Protein 1GBS (pdb70)

Structure (mmCIF, N/CA/C/O backbone):
data_1GBS
#
_entry.id   1GBS
#
_cell.length_a   91.800
_cell.length_b   65.400
_cell.length_c   38.800
_cell.angle_alpha   90.00
_cell.angle_beta   90.00
_cell.angle_gamma   90.00
#
_symmetry.space_group_name_H-M   'P 21 21 2'
#
loop_
_entity.id
_entity.type
_entity.pdbx_description
1 polymer 'AUSTRALIAN BLACK SWAN EGG WHITE LYSOZYME'
2 water water
#
loop_
_atom_site.group_PDB
_atom_site.id
_atom_site.type_symbol
_atom_site.label_atom_id
_atom_site.label_alt_id
_atom_site.label_comp_id
_atom_site.label_asym_id
_atom_site.label_entity_id
_atom_site.label_seq_id
_atom_site.pdbx_PDB_ins_code
_atom_site.Cartn_x
_atom_site.Cartn_y
_atom_site.Cartn_z
_atom_site.occupancy
_atom_site.B_iso_or_equiv
_atom_site.auth_seq_id
_atom_site.auth_comp_id
_atom_site.auth_asym_id
_atom_site.auth_atom_id
_atom_site.pdbx_PDB_model_num
ATOM 1 N N . ARG A 1 1 ? 53.684 15.482 17.121 1.00 37.88 1 ARG A N 1
ATOM 2 C CA . ARG A 1 1 ? 53.243 14.268 16.399 1.00 35.51 1 ARG A CA 1
ATOM 3 C C . ARG A 1 1 ? 51.727 14.292 16.565 1.00 31.93 1 ARG A C 1
ATOM 4 O O . ARG A 1 1 ? 51.246 14.682 17.621 1.00 29.39 1 ARG A O 1
ATOM 12 N N . THR A 1 2 ? 50.979 13.894 15.542 1.00 27.95 2 THR A N 1
ATOM 13 C CA . THR A 1 2 ? 49.520 13.924 15.631 1.00 27.61 2 THR A CA 1
ATOM 14 C C . THR A 1 2 ? 48.802 12.693 15.079 1.00 28.21 2 THR A C 1
ATOM 15 O O . THR A 1 2 ? 47.574 12.676 14.975 1.00 28.79 2 THR A O 1
ATOM 19 N N . ASP A 1 3 ? 49.550 11.642 14.773 1.00 29.57 3 ASP A N 1
ATOM 20 C CA . ASP A 1 3 ? 48.969 10.421 14.195 1.00 31.18 3 ASP A CA 1
ATOM 21 C C . ASP A 1 3 ? 48.773 9.222 15.137 1.00 30.64 3 ASP A C 1
ATOM 22 O O . ASP A 1 3 ? 48.589 8.088 14.678 1.00 31.98 3 ASP A O 1
ATOM 27 N N . CYS A 1 4 ? 48.753 9.469 16.440 1.00 25.79 4 CYS A N 1
ATOM 28 C CA . CYS A 1 4 ? 48.604 8.386 17.396 1.00 25.04 4 CYS A CA 1
ATOM 29 C C . CYS A 1 4 ? 47.317 7.588 17.302 1.00 26.82 4 CYS A C 1
ATOM 30 O O . CYS A 1 4 ? 47.334 6.390 17.523 1.00 28.02 4 CYS A O 1
ATOM 33 N N . TYR A 1 5 ? 46.203 8.246 16.992 1.00 28.17 5 TYR A N 1
ATOM 34 C CA . TYR A 1 5 ? 44.897 7.581 16.935 1.00 28.74 5 TYR A CA 1
ATOM 35 C C . TYR A 1 5 ? 44.364 7.335 15.535 1.00 29.51 5 TYR A C 1
ATOM 36 O O . TYR A 1 5 ? 43.202 6.964 15.378 1.00 33.61 5 TYR A O 1
ATOM 45 N N . GLY A 1 6 ? 45.196 7.572 14.527 1.00 29.74 6 GLY A N 1
ATOM 46 C CA . GLY A 1 6 ? 44.780 7.390 13.149 1.00 29.27 6 GLY A CA 1
ATOM 47 C C . GLY A 1 6 ? 44.879 8.667 12.333 1.00 28.25 6 GLY A C 1
ATOM 48 O O . GLY A 1 6 ? 45.368 9.689 12.818 1.00 27.80 6 GLY A O 1
ATOM 49 N N . ASN A 1 7 ? 44.440 8.591 11.078 1.00 29.00 7 ASN A N 1
ATOM 50 C CA . ASN A 1 7 ? 44.440 9.724 10.140 1.00 29.34 7 ASN A CA 1
ATOM 51 C C . ASN A 1 7 ? 43.062 9.789 9.506 1.00 25.13 7 ASN A C 1
ATOM 52 O O . ASN A 1 7 ? 42.579 8.826 8.907 1.00 24.58 7 ASN A O 1
ATOM 57 N N . VAL A 1 8 ? 42.487 10.977 9.564 1.00 22.88 8 VAL A N 1
ATOM 58 C CA . VAL A 1 8 ? 41.148 11.246 9.087 1.00 22.12 8 VAL A CA 1
ATOM 59 C C . VAL A 1 8 ? 40.980 11.079 7.573 1.00 23.11 8 VAL A C 1
ATOM 60 O O . VAL A 1 8 ? 39.909 10.725 7.092 1.00 22.57 8 VAL A O 1
ATOM 64 N N . ASN A 1 9 ? 42.072 11.259 6.839 1.00 24.97 9 ASN A N 1
ATOM 65 C CA . ASN A 1 9 ? 42.074 11.107 5.385 1.00 26.33 9 ASN A CA 1
ATOM 66 C C . ASN A 1 9 ? 41.888 9.653 4.954 1.00 25.97 9 ASN A C 1
ATOM 67 O O . ASN A 1 9 ? 41.660 9.371 3.792 1.00 25.27 9 ASN A O 1
ATOM 72 N N . ARG A 1 10 ? 41.991 8.726 5.892 1.00 27.14 10 ARG A N 1
ATOM 73 C CA . ARG A 1 10 ? 41.840 7.322 5.560 1.00 27.22 10 ARG A CA 1
ATOM 74 C C . ARG A 1 10 ? 40.503 6.793 6.001 1.00 27.26 10 ARG A C 1
ATOM 75 O O . ARG A 1 10 ? 40.216 5.603 5.864 1.00 30.12 10 ARG A O 1
ATOM 83 N N . ILE A 1 11 ? 39.667 7.672 6.527 1.00 23.72 11 ILE A N 1
ATOM 84 C CA . ILE A 1 11 ? 38.367 7.228 6.977 1.00 22.13 11 ILE A CA 1
ATOM 85 C C . ILE A 1 11 ? 37.309 7.420 5.894 1.00 22.09 11 ILE A C 1
ATOM 86 O O . ILE A 1 11 ? 37.209 8.481 5.269 1.00 22.96 11 ILE A O 1
ATOM 91 N N . ASP A 1 12 ? 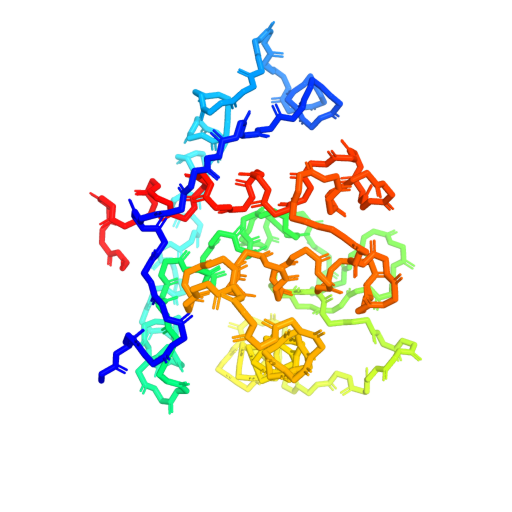36.536 6.372 5.668 1.00 21.18 12 ASP A N 1
ATOM 92 C CA . ASP A 1 12 ? 35.453 6.398 4.701 1.00 24.43 12 ASP A CA 1
ATOM 93 C C . ASP A 1 12 ? 34.317 7.217 5.340 1.00 24.53 12 ASP A C 1
ATOM 94 O O . ASP A 1 12 ? 34.009 7.039 6.524 1.00 24.72 12 ASP A O 1
ATOM 99 N N . THR A 1 13 ? 33.681 8.100 4.582 1.00 20.19 13 THR A N 1
ATOM 100 C CA . THR A 1 13 ? 32.604 8.893 5.145 1.00 18.87 13 THR A CA 1
ATOM 101 C C . THR A 1 13 ? 31.488 9.188 4.156 1.00 21.59 13 THR A C 1
ATOM 102 O O . THR A 1 13 ? 31.748 9.363 2.963 1.00 21.51 13 THR A O 1
ATOM 106 N N . THR A 1 14 ? 30.251 9.239 4.646 1.00 19.75 14 THR A N 1
ATOM 107 C CA . THR A 1 14 ? 29.105 9.572 3.808 1.00 20.42 14 THR A CA 1
ATOM 108 C C . THR A 1 14 ? 28.630 11.012 4.093 1.00 19.74 14 THR A C 1
ATOM 109 O O . THR A 1 14 ? 27.567 11.437 3.613 1.00 19.65 14 THR A O 1
ATOM 113 N N . GLY A 1 15 ? 29.429 11.750 4.875 1.00 19.10 15 GLY A N 1
ATOM 114 C CA . GLY A 1 15 ? 29.131 13.140 5.207 1.00 15.93 15 GLY A CA 1
ATOM 115 C C . GLY A 1 15 ? 27.837 13.449 5.936 1.00 16.49 15 GLY A C 1
ATOM 116 O O . GLY A 1 15 ? 27.244 12.591 6.596 1.00 17.64 15 GLY A O 1
ATOM 117 N N . ALA A 1 16 ? 27.397 14.696 5.804 1.00 16.81 16 ALA A N 1
ATOM 118 C CA . ALA A 1 16 ? 26.185 15.192 6.446 1.00 17.30 16 ALA A CA 1
ATOM 119 C C . ALA A 1 16 ? 24.893 14.595 5.897 1.00 19.28 16 ALA A C 1
ATOM 120 O O . ALA A 1 16 ? 24.732 14.430 4.697 1.00 19.07 16 ALA A O 1
ATOM 122 N N . SER A 1 17 ? 23.987 14.218 6.787 1.00 18.73 17 SER A N 1
ATOM 123 C CA . SER A 1 17 ? 22.698 13.695 6.372 1.00 19.26 17 SER A CA 1
ATOM 124 C C . SER A 1 17 ? 21.925 14.945 5.974 1.00 20.41 17 SER A C 1
ATOM 125 O O . SER A 1 17 ? 22.380 16.063 6.249 1.00 23.59 17 SER A O 1
ATOM 128 N N . CYS A 1 18 ? 20.783 14.780 5.314 1.00 20.90 18 CYS A N 1
ATOM 129 C CA . CYS A 1 18 ? 19.978 15.930 4.911 1.00 23.51 18 CYS A CA 1
ATOM 130 C C . CYS A 1 18 ? 19.420 16.690 6.114 1.00 25.57 18 CYS A C 1
ATOM 131 O O . CYS A 1 18 ? 19.137 17.893 6.016 1.00 25.13 18 CYS A O 1
ATOM 134 N N . LYS A 1 19 ? 19.302 16.000 7.253 1.00 24.95 19 LYS A N 1
ATOM 135 C CA . LYS A 1 19 ? 18.824 16.622 8.494 1.00 27.15 19 LYS A CA 1
ATOM 136 C C . LYS A 1 19 ? 19.818 17.696 8.983 1.00 23.15 19 LYS A C 1
ATOM 137 O O . LYS A 1 19 ? 19.422 18.639 9.667 1.00 22.18 19 LYS A O 1
ATOM 143 N N . THR A 1 20 ? 21.103 17.516 8.659 1.00 19.98 20 THR A N 1
ATOM 144 C CA . THR A 1 20 ? 22.164 18.457 9.012 1.00 18.77 20 THR A CA 1
ATOM 145 C C . THR A 1 20 ? 22.288 19.545 7.936 1.00 22.19 20 THR A C 1
ATOM 146 O O . THR A 1 20 ? 22.389 20.733 8.254 1.00 21.54 20 THR A O 1
ATOM 150 N N . ALA A 1 21 ? 22.241 19.141 6.664 1.00 25.67 21 ALA A N 1
ATOM 151 C CA . ALA A 1 21 ? 22.384 20.075 5.533 1.00 25.20 21 ALA A CA 1
ATOM 152 C C . ALA A 1 21 ? 21.255 21.075 5.299 1.00 24.63 21 ALA A C 1
ATOM 153 O O . ALA A 1 21 ? 21.538 22.270 5.172 1.00 24.24 21 ALA A O 1
ATOM 155 N N . LYS A 1 22 ? 19.999 20.611 5.269 1.00 26.67 22 LYS A N 1
ATOM 156 C CA . LYS A 1 22 ? 18.837 21.495 5.028 1.00 31.20 22 LYS A CA 1
ATOM 157 C C . LYS A 1 22 ? 18.713 22.703 5.978 1.00 31.93 22 LYS A C 1
ATOM 158 O O . LYS A 1 22 ? 18.471 23.824 5.526 1.00 31.83 22 LYS A O 1
ATOM 164 N N . PRO A 1 23 ? 18.835 22.493 7.309 1.00 33.46 23 PRO A N 1
ATOM 165 C CA . PRO A 1 23 ? 18.726 23.620 8.249 1.00 32.10 23 PRO A CA 1
ATOM 166 C C . PRO A 1 23 ? 19.826 24.657 8.034 1.00 32.13 23 PRO A C 1
ATOM 167 O O . PRO A 1 23 ? 19.688 25.816 8.449 1.00 32.27 23 PRO A O 1
ATOM 171 N N . GLU A 1 24 ? 20.924 24.222 7.406 1.00 31.02 24 GLU A N 1
ATOM 172 C CA . GLU A 1 24 ? 22.063 25.088 7.082 1.00 31.07 24 GLU A CA 1
ATOM 173 C C . GLU A 1 24 ? 21.827 25.812 5.741 1.00 30.67 24 GLU A C 1
ATOM 174 O O . GLU A 1 24 ? 22.675 26.557 5.265 1.00 31.84 24 GLU A O 1
ATOM 180 N N . GLY A 1 25 ? 20.672 25.570 5.129 1.00 30.80 25 GLY A N 1
ATOM 181 C CA . GLY A 1 25 ? 20.336 26.217 3.874 1.00 31.54 25 GLY A CA 1
ATOM 182 C C . GLY A 1 25 ? 20.904 25.598 2.613 1.00 33.56 25 GLY A C 1
ATOM 183 O O . GLY A 1 25 ? 21.001 26.293 1.596 1.00 38.20 25 GLY A O 1
ATOM 184 N N . LEU A 1 26 ? 21.316 24.331 2.668 1.00 29.59 26 LEU A N 1
ATOM 185 C CA . LEU A 1 26 ? 21.851 23.650 1.489 1.00 28.72 26 LEU A CA 1
ATOM 186 C C . LEU A 1 26 ? 20.735 22.780 0.939 1.00 29.92 26 LEU A C 1
ATOM 187 O O . LEU A 1 26 ? 19.870 22.323 1.688 1.00 31.07 26 LEU A O 1
ATOM 192 N N . SER A 1 27 ? 20.721 22.571 -0.372 1.00 33.66 27 SER A N 1
ATOM 193 C CA . SER A 1 27 ? 19.675 21.749 -0.982 1.00 33.73 27 SER A CA 1
ATOM 194 C C . SER A 1 27 ? 20.177 20.328 -1.251 1.00 31.23 27 SER A C 1
ATOM 195 O O . SER A 1 27 ? 19.420 19.459 -1.670 1.00 33.00 27 SER A O 1
ATOM 198 N N . TYR A 1 28 ? 21.462 20.108 -1.008 1.00 26.90 28 TYR A N 1
ATOM 199 C CA . TYR A 1 28 ? 22.077 18.804 -1.208 1.00 25.60 28 TYR A CA 1
ATOM 200 C C . TYR A 1 28 ? 22.700 18.365 0.120 1.00 25.55 28 TYR A C 1
ATOM 201 O O . TYR A 1 28 ? 22.943 19.192 1.005 1.00 24.92 28 TYR A O 1
ATOM 210 N N . CYS A 1 29 ? 23.015 17.083 0.224 1.00 22.30 29 CYS A N 1
ATOM 211 C CA . CYS A 1 29 ? 23.558 16.533 1.449 1.00 22.27 29 CYS A CA 1
ATOM 212 C C . CYS A 1 29 ? 24.851 15.799 1.153 1.00 22.18 29 CYS A C 1
ATOM 213 O O . CYS A 1 29 ? 25.466 16.028 0.112 1.00 24.71 29 CYS A O 1
ATOM 216 N N . GLY A 1 30 ? 25.313 14.993 2.101 1.00 21.33 30 GLY A N 1
ATOM 217 C CA . GLY A 1 30 ? 26.531 14.229 1.899 1.00 16.61 30 GLY A CA 1
ATOM 218 C C . GLY A 1 30 ? 27.836 14.954 2.131 1.00 14.97 30 GLY A C 1
ATOM 219 O O . GLY A 1 30 ? 27.864 16.020 2.754 1.00 15.60 30 GLY A O 1
ATOM 220 N N . VAL A 1 31 ? 28.914 14.381 1.600 1.00 14.23 31 VAL A N 1
ATOM 221 C CA . VAL A 1 31 ? 30.255 14.929 1.745 1.00 16.10 31 VAL A CA 1
ATOM 222 C C . VAL A 1 31 ? 30.399 16.359 1.236 1.00 19.09 31 VAL A C 1
ATOM 223 O O . VAL A 1 31 ? 31.032 17.182 1.905 1.00 19.59 31 VAL A O 1
ATOM 227 N N . PRO A 1 32 ? 29.824 16.682 0.048 1.00 24.14 32 PRO A N 1
ATOM 228 C CA . PRO A 1 32 ? 29.931 18.054 -0.477 1.00 21.27 32 PRO A CA 1
ATOM 229 C C . PRO A 1 32 ? 29.248 19.049 0.477 1.00 19.03 32 PRO A C 1
ATOM 230 O O . PRO A 1 32 ? 29.757 20.154 0.666 1.00 18.43 32 PRO A O 1
ATOM 234 N N . ALA A 1 33 ? 28.106 18.657 1.068 1.00 17.01 33 ALA A N 1
ATOM 235 C CA . ALA A 1 33 ? 27.398 19.502 2.050 1.00 15.87 33 ALA A CA 1
ATOM 236 C C . ALA A 1 33 ? 28.320 19.739 3.301 1.00 17.47 33 ALA A C 1
ATOM 237 O O . ALA A 1 33 ? 28.501 20.877 3.745 1.00 16.29 33 ALA A O 1
ATOM 239 N N . SER A 1 34 ? 28.927 18.675 3.840 1.00 19.17 34 SER A N 1
ATOM 240 C CA . SER A 1 34 ? 29.855 18.796 4.989 1.00 18.88 34 SER A CA 1
ATOM 241 C C . SER A 1 34 ? 31.013 19.749 4.659 1.00 19.28 34 SER A C 1
ATOM 242 O O . SER A 1 34 ? 31.328 20.629 5.462 1.00 16.83 34 SER A O 1
ATOM 245 N N . LYS A 1 35 ? 31.635 19.597 3.484 1.00 17.25 35 LYS A N 1
ATOM 246 C CA . LYS A 1 35 ? 32.740 20.488 3.114 1.00 19.92 35 LYS A CA 1
ATOM 247 C C . LYS A 1 35 ? 32.317 21.959 2.927 1.00 17.45 35 LYS A C 1
ATOM 248 O O . LYS A 1 35 ? 33.057 22.863 3.310 1.00 19.32 35 LYS A O 1
ATOM 254 N N . THR A 1 36 ? 31.131 22.201 2.377 1.00 15.43 36 THR A N 1
ATOM 255 C CA . THR A 1 36 ? 30.655 23.573 2.194 1.00 19.71 36 THR A CA 1
ATOM 256 C C . THR A 1 36 ? 30.397 24.242 3.562 1.00 21.29 36 THR A C 1
ATOM 257 O O . THR A 1 36 ? 30.739 25.427 3.766 1.00 19.35 36 THR A O 1
ATOM 261 N N . ILE A 1 37 ? 29.780 23.494 4.487 1.00 21.49 37 ILE A N 1
ATOM 262 C CA . ILE A 1 37 ? 29.513 24.012 5.829 1.00 19.90 37 ILE A CA 1
ATOM 263 C C . ILE A 1 37 ? 30.864 24.279 6.541 1.00 18.20 37 ILE A C 1
ATOM 264 O O . ILE A 1 37 ? 31.029 25.324 7.175 1.00 19.81 37 ILE A O 1
ATOM 269 N N . ALA A 1 38 ? 31.843 23.385 6.375 1.00 16.66 38 ALA A N 1
ATOM 270 C CA . ALA A 1 38 ? 33.174 23.554 6.971 1.00 17.72 38 ALA A CA 1
ATOM 271 C C . ALA A 1 38 ? 33.850 24.797 6.386 1.00 21.61 38 ALA A C 1
ATOM 272 O O . ALA A 1 38 ? 34.536 25.524 7.105 1.00 22.24 38 ALA A O 1
ATOM 274 N N . GLU A 1 39 ? 33.668 25.047 5.085 1.00 22.45 39 GLU A N 1
ATOM 275 C CA . GLU A 1 39 ? 34.268 26.232 4.458 1.00 23.09 39 GLU A CA 1
ATOM 276 C C . GLU A 1 39 ? 33.673 27.520 5.041 1.00 19.14 39 GLU A C 1
ATOM 277 O O . GLU A 1 39 ? 34.394 28.498 5.227 1.00 19.88 39 GLU A O 1
ATOM 283 N N . ARG A 1 40 ? 32.369 27.517 5.323 1.00 17.21 40 ARG A N 1
ATOM 284 C CA . ARG A 1 40 ? 31.691 28.671 5.919 1.00 19.10 40 ARG A CA 1
ATOM 285 C C . ARG A 1 40 ? 32.214 29.046 7.314 1.00 19.71 40 ARG A C 1
ATOM 286 O O . ARG A 1 40 ? 32.086 30.195 7.747 1.00 21.35 40 ARG A O 1
ATOM 294 N N . ASP A 1 41 ? 32.770 28.065 8.024 1.00 19.72 41 ASP A N 1
ATOM 295 C CA . ASP A 1 41 ? 33.313 28.261 9.364 1.00 18.25 41 ASP A CA 1
ATOM 296 C C . ASP A 1 41 ? 34.820 28.519 9.398 1.00 18.42 41 ASP A C 1
ATOM 297 O O . ASP A 1 41 ? 35.368 28.830 10.456 1.00 20.22 41 ASP A O 1
ATOM 302 N N . LEU A 1 42 ? 35.488 28.430 8.250 1.00 17.72 42 LEU A N 1
ATOM 303 C CA . LEU A 1 42 ? 36.938 28.617 8.185 1.00 19.05 42 LEU A CA 1
ATOM 304 C C . LEU A 1 42 ? 37.498 29.946 8.710 1.00 19.58 42 LEU A C 1
ATOM 305 O O . LEU A 1 42 ? 38.512 29.944 9.403 1.00 20.33 42 LEU A O 1
ATOM 310 N N . LYS A 1 43 ? 36.866 31.074 8.395 1.00 23.31 43 LYS A N 1
ATOM 311 C CA . LYS A 1 43 ? 37.368 32.363 8.891 1.00 25.59 43 LYS A CA 1
ATOM 312 C C . LYS A 1 43 ? 37.306 32.407 10.417 1.00 24.04 43 LYS A C 1
ATOM 313 O O . LYS A 1 43 ? 38.294 32.754 11.069 1.00 23.52 43 LYS A O 1
ATOM 319 N N . ALA A 1 44 ? 36.153 32.030 10.974 1.00 22.00 44 ALA A N 1
ATOM 320 C CA . ALA A 1 44 ? 35.954 31.981 12.423 1.00 19.46 44 ALA A CA 1
ATOM 321 C C . ALA A 1 44 ? 36.942 30.983 13.057 1.00 20.47 44 ALA A C 1
ATOM 322 O O . ALA A 1 44 ? 37.599 31.287 14.079 1.00 19.64 44 ALA A O 1
ATOM 324 N N . MET A 1 45 ? 37.107 29.826 12.411 1.00 18.77 45 MET A N 1
ATOM 325 C CA . MET A 1 45 ? 38.014 28.792 12.900 1.00 18.23 45 MET A CA 1
ATOM 326 C C . MET A 1 45 ? 39.477 29.253 12.960 1.00 20.09 45 MET A C 1
ATOM 327 O O . MET A 1 45 ? 40.204 28.908 13.923 1.00 18.18 45 MET A O 1
ATOM 332 N N . ASP A 1 46 ? 39.907 30.017 11.947 1.00 18.61 46 ASP A N 1
ATOM 333 C CA . ASP A 1 46 ? 41.297 30.476 11.857 1.00 21.89 46 ASP A CA 1
ATOM 334 C C . ASP A 1 46 ? 41.724 31.348 13.022 1.00 22.45 46 ASP A C 1
ATOM 335 O O . ASP A 1 46 ? 42.920 31.496 13.286 1.00 22.05 46 ASP A O 1
ATOM 340 N N . ARG A 1 47 ? 40.741 31.932 13.699 1.00 23.97 47 ARG A N 1
ATOM 341 C CA . ARG A 1 47 ? 40.997 32.766 14.868 1.00 28.60 47 ARG A CA 1
ATOM 342 C C . ARG A 1 47 ? 41.591 31.903 16.019 1.00 26.69 47 ARG A C 1
ATOM 343 O O . ARG A 1 47 ? 42.380 32.384 16.834 1.00 24.68 47 ARG A O 1
ATOM 351 N N . TYR A 1 48 ? 41.276 30.611 16.024 1.00 21.94 48 TYR A N 1
ATOM 352 C CA . TYR A 1 48 ? 41.748 29.702 17.061 1.00 19.68 48 TYR A CA 1
ATOM 353 C C . TYR A 1 48 ? 42.748 28.680 16.541 1.00 19.51 48 TYR A C 1
ATOM 354 O O . TYR A 1 48 ? 43.177 27.787 17.284 1.00 19.52 48 TYR A O 1
ATOM 363 N N . LYS A 1 49 ? 43.164 28.835 15.287 1.00 22.57 49 LYS A N 1
ATOM 364 C CA . LYS A 1 49 ? 44.090 27.894 14.670 1.00 21.50 49 LYS A CA 1
ATOM 365 C C . LYS A 1 49 ? 45.343 27.581 15.484 1.00 22.11 49 LYS A C 1
ATOM 366 O O . LYS A 1 49 ? 45.683 26.410 15.649 1.00 22.71 49 LYS A O 1
ATOM 372 N N . THR A 1 50 ? 46.010 28.597 16.031 1.00 20.83 50 THR A N 1
ATOM 373 C CA . THR A 1 50 ? 47.222 28.358 16.829 1.00 20.86 50 THR A CA 1
ATOM 374 C C . THR A 1 50 ? 46.971 27.450 18.058 1.00 19.95 50 THR A C 1
ATOM 375 O O . THR A 1 50 ? 47.732 26.503 18.308 1.00 18.59 50 THR A O 1
ATOM 379 N N . ILE A 1 51 ? 45.877 27.708 18.774 1.00 19.22 51 ILE A N 1
ATOM 380 C CA . ILE A 1 51 ? 45.501 26.928 19.957 1.00 20.88 51 ILE A CA 1
ATOM 381 C C . ILE A 1 51 ? 45.104 25.498 19.547 1.00 21.07 51 ILE A C 1
ATOM 382 O O . ILE A 1 51 ? 45.517 24.533 20.196 1.00 22.81 51 ILE A O 1
ATOM 387 N N . ILE A 1 52 ? 44.311 25.366 18.481 1.00 17.86 52 ILE A N 1
ATOM 388 C CA . ILE A 1 52 ? 43.875 24.061 17.983 1.00 18.48 52 ILE A CA 1
ATOM 389 C C . ILE A 1 52 ? 45.096 23.193 17.578 1.00 19.85 52 ILE A C 1
ATOM 390 O O . ILE A 1 52 ? 45.188 22.027 17.950 1.00 18.20 52 ILE A O 1
ATOM 395 N N . LYS A 1 53 ? 46.050 23.773 16.854 1.00 21.34 53 LYS A N 1
ATOM 396 C CA . LYS A 1 53 ? 47.243 23.036 16.438 1.00 23.47 53 LYS A CA 1
ATOM 397 C C . LYS A 1 53 ? 48.120 22.663 17.643 1.00 23.57 53 LYS A C 1
ATOM 398 O O . LYS A 1 53 ? 48.712 21.584 17.686 1.00 24.79 53 LYS A O 1
ATOM 404 N N . LYS A 1 54 ? 48.178 23.556 18.626 1.00 22.35 54 LYS A N 1
ATOM 405 C CA . LYS A 1 54 ? 48.957 23.356 19.850 1.00 24.53 54 LYS A CA 1
ATOM 406 C C . LYS A 1 54 ? 48.403 22.195 20.692 1.00 22.46 54 LYS A C 1
ATOM 407 O O . LYS A 1 54 ? 49.165 21.333 21.133 1.00 23.77 54 LYS A O 1
ATOM 413 N N . VAL A 1 55 ? 47.086 22.166 20.901 1.00 18.59 55 VAL A N 1
ATOM 414 C CA . VAL A 1 55 ? 46.451 21.096 21.674 1.00 18.68 55 VAL A CA 1
ATOM 415 C C . VAL A 1 55 ? 46.561 19.760 20.941 1.00 21.94 55 VAL A C 1
ATOM 416 O O . VAL A 1 55 ? 46.746 18.711 21.571 1.00 22.99 55 VAL A O 1
ATOM 420 N N . GLY A 1 56 ? 46.437 19.797 19.614 1.00 22.85 56 GLY A N 1
ATOM 421 C CA . GLY A 1 56 ? 46.550 18.586 18.808 1.00 21.09 56 GLY A CA 1
ATOM 422 C C . GLY A 1 56 ? 47.927 17.962 18.935 1.00 23.00 56 GLY A C 1
ATOM 423 O O . GLY A 1 56 ? 48.045 16.748 19.047 1.00 21.57 56 GLY A O 1
ATOM 424 N N . GLU A 1 57 ? 48.971 18.788 18.902 1.00 24.65 57 GLU A N 1
ATOM 425 C CA . GLU A 1 57 ? 50.341 18.310 19.049 1.00 27.81 57 GLU A CA 1
ATOM 426 C C . GLU A 1 57 ? 50.545 17.745 20.456 1.00 27.81 57 GLU A C 1
ATOM 427 O O . GLU A 1 57 ? 51.181 16.714 20.640 1.00 29.38 57 GLU A O 1
ATOM 433 N N . LYS A 1 58 ? 50.021 18.458 21.442 1.00 27.84 58 LYS A N 1
ATOM 434 C CA . LYS A 1 58 ? 50.121 18.079 22.842 1.00 26.61 58 LYS A CA 1
ATOM 435 C C . LYS A 1 58 ? 49.463 16.730 23.136 1.00 24.88 58 LYS A C 1
ATOM 436 O O . LYS A 1 58 ? 50.030 15.910 23.839 1.00 24.66 58 LYS A O 1
ATOM 442 N N . LEU A 1 59 ? 48.283 16.487 22.577 1.00 22.46 59 LEU A N 1
ATOM 443 C CA . LEU A 1 59 ? 47.558 15.241 22.823 1.00 22.69 59 LEU A CA 1
ATOM 444 C C . LEU A 1 59 ? 47.708 14.180 21.729 1.00 23.47 59 LEU A C 1
ATOM 445 O O . LEU A 1 59 ? 47.071 13.116 21.794 1.00 24.75 59 LEU A O 1
ATOM 450 N N . CYS A 1 60 ? 48.541 14.474 20.734 1.00 21.82 60 CYS A N 1
ATOM 451 C CA . CYS A 1 60 ? 48.770 13.586 19.599 1.00 22.84 60 CYS A CA 1
ATOM 452 C C . CYS A 1 60 ? 47.476 13.200 18.834 1.00 23.19 60 CYS A C 1
ATOM 453 O O . CYS A 1 60 ? 47.240 12.020 18.533 1.00 22.96 60 CYS A O 1
ATOM 456 N N . VAL A 1 61 ? 46.648 14.207 18.536 1.00 20.59 61 VAL A N 1
ATOM 457 C CA . VAL A 1 61 ? 45.393 14.065 17.793 1.00 20.54 61 VAL A CA 1
ATOM 458 C C . VAL A 1 61 ? 45.480 15.092 16.648 1.00 20.84 61 VAL A C 1
ATOM 459 O O . VAL A 1 61 ? 46.074 16.153 16.811 1.00 20.55 61 VAL A O 1
ATOM 463 N N . GLU A 1 62 ? 44.893 14.796 15.496 1.00 20.96 62 GLU A N 1
ATOM 464 C CA . GLU A 1 62 ? 44.948 15.732 14.374 1.00 20.24 62 GLU A CA 1
ATOM 465 C C . GLU A 1 62 ? 44.179 17.022 14.604 1.00 17.73 62 GLU A C 1
ATOM 466 O O . GLU A 1 62 ? 43.004 16.999 14.970 1.00 18.51 62 GLU A O 1
ATOM 472 N N . PRO A 1 63 ? 44.834 18.169 14.377 1.00 18.76 63 PRO A N 1
ATOM 473 C CA . PRO A 1 63 ? 44.191 19.472 14.546 1.00 17.31 63 PRO A CA 1
ATOM 474 C C . PRO A 1 63 ? 42.934 19.497 13.692 1.00 17.83 63 PRO A C 1
ATOM 475 O O . PRO A 1 63 ? 41.923 20.086 14.077 1.00 18.18 63 PRO A O 1
ATOM 479 N N . ALA A 1 64 ? 42.979 18.818 12.549 1.00 16.08 64 ALA A N 1
ATOM 480 C CA . ALA A 1 64 ? 41.823 18.743 11.658 1.00 14.48 64 ALA A CA 1
ATOM 481 C C . ALA A 1 64 ? 40.611 18.141 12.359 1.00 13.79 64 ALA A C 1
ATOM 482 O O . ALA A 1 64 ? 39.489 18.585 12.115 1.00 14.09 64 ALA A O 1
ATOM 484 N N . VAL A 1 65 ? 40.820 17.110 13.186 1.00 13.55 65 VAL A N 1
ATOM 485 C CA . VAL A 1 65 ? 39.710 16.472 13.912 1.00 13.54 65 VAL A CA 1
ATOM 486 C C . VAL A 1 65 ? 39.098 17.438 14.947 1.00 14.16 65 VAL A C 1
ATOM 487 O O . VAL A 1 65 ? 37.864 17.538 15.079 1.00 14.19 65 VAL A O 1
ATOM 491 N N . ILE A 1 66 ? 39.955 18.152 15.677 1.00 14.81 66 ILE A N 1
ATOM 492 C CA . ILE A 1 66 ? 39.490 19.141 16.666 1.00 13.16 66 ILE A CA 1
ATOM 493 C C . ILE A 1 66 ? 38.642 20.209 15.936 1.00 12.37 66 ILE A C 1
ATOM 494 O O . ILE A 1 66 ? 37.518 20.517 16.353 1.00 12.98 66 ILE A O 1
ATOM 499 N N . ALA A 1 67 ? 39.135 20.689 14.796 1.00 13.91 67 ALA A N 1
ATOM 500 C CA . ALA A 1 67 ? 38.409 21.688 14.002 1.00 14.90 67 ALA A CA 1
ATOM 501 C C . ALA A 1 67 ? 37.046 21.160 13.472 1.00 14.55 67 ALA A C 1
ATOM 502 O O . ALA A 1 67 ? 36.036 21.875 13.494 1.00 14.59 67 ALA A O 1
ATOM 504 N N . GLY A 1 68 ? 37.012 19.912 13.000 1.00 14.91 68 GLY A N 1
ATOM 505 C CA . GLY A 1 68 ? 35.758 19.349 12.520 1.00 13.20 68 GLY A CA 1
ATOM 506 C C . GLY A 1 68 ? 34.715 19.308 13.629 1.00 15.33 68 GLY A C 1
ATOM 507 O O . GLY A 1 68 ? 33.535 19.600 13.400 1.00 12.83 68 GLY A O 1
ATOM 508 N N . ILE A 1 69 ? 35.161 18.953 14.840 1.00 17.83 69 ILE A N 1
ATOM 509 C CA . ILE A 1 69 ? 34.287 18.876 16.017 1.00 16.03 69 ILE A CA 1
ATOM 510 C C . ILE A 1 69 ? 33.786 20.260 16.384 1.00 13.58 69 ILE A C 1
ATOM 511 O O . ILE A 1 69 ? 32.591 20.447 16.576 1.00 13.25 69 ILE A O 1
ATOM 516 N N . ILE A 1 70 ? 34.687 21.236 16.398 1.00 14.07 70 ILE A N 1
ATOM 517 C CA . ILE A 1 70 ? 34.322 22.613 16.714 1.00 13.32 70 ILE A CA 1
ATOM 518 C C . ILE A 1 70 ? 33.302 23.158 15.680 1.00 14.77 70 ILE A C 1
ATOM 519 O O . ILE A 1 70 ? 32.317 23.826 16.044 1.00 14.45 70 ILE A O 1
ATOM 524 N N . SER A 1 71 ? 33.488 22.819 14.407 1.00 14.11 71 SER A N 1
ATOM 525 C CA . SER A 1 71 ? 32.572 23.283 13.373 1.00 14.53 71 SER A CA 1
ATOM 526 C C . SER A 1 71 ? 31.162 22.721 13.593 1.00 11.64 71 SER A C 1
ATOM 527 O O . SER A 1 71 ? 30.172 23.459 13.569 1.00 10.27 71 SER A O 1
ATOM 530 N N . ARG A 1 72 ? 31.083 21.424 13.870 1.00 12.81 72 ARG A N 1
ATOM 531 C CA . ARG A 1 72 ? 29.799 20.746 14.100 1.00 13.35 72 ARG A CA 1
ATOM 532 C C . ARG A 1 72 ? 29.089 21.179 15.396 1.00 12.77 72 ARG A C 1
ATOM 533 O O . ARG A 1 72 ? 27.883 21.418 15.405 1.00 12.54 72 ARG A O 1
ATOM 541 N N . GLU A 1 73 ? 29.850 21.272 16.482 1.00 13.50 73 GLU A N 1
ATOM 542 C CA . GLU A 1 73 ? 29.324 21.640 17.793 1.00 15.52 73 GLU A CA 1
ATOM 543 C C . GLU A 1 73 ? 28.890 23.095 17.981 1.00 16.30 73 GLU A C 1
ATOM 544 O O . GLU A 1 73 ? 27.828 23.356 18.565 1.00 16.70 73 GLU A O 1
ATOM 550 N N . SER A 1 74 ? 29.686 24.036 17.479 1.00 15.28 74 SER A N 1
ATOM 551 C CA . SER A 1 74 ? 29.370 25.442 17.703 1.00 15.55 74 SER A CA 1
ATOM 552 C C . SER A 1 74 ? 29.590 26.429 16.549 1.00 16.42 74 SER A C 1
ATOM 553 O O . SER A 1 74 ? 29.481 27.646 16.771 1.00 15.34 74 SER A O 1
ATOM 556 N N . HIS A 1 75 ? 29.903 25.933 15.347 1.00 16.08 75 HIS A N 1
ATOM 557 C CA . HIS A 1 75 ? 30.213 26.799 14.195 1.00 15.53 75 HIS A CA 1
ATOM 558 C C . HIS A 1 75 ? 31.335 27.763 14.579 1.00 15.46 75 HIS A C 1
ATOM 559 O O . HIS A 1 75 ? 31.288 28.953 14.299 1.00 17.05 75 HIS A O 1
ATOM 566 N N . ALA A 1 76 ? 32.347 27.215 15.241 1.00 16.01 76 ALA A N 1
ATOM 567 C CA . ALA A 1 76 ? 33.502 27.973 15.705 1.00 18.17 76 ALA A CA 1
ATOM 568 C C . ALA A 1 76 ? 33.122 29.169 16.592 1.00 18.85 76 ALA A C 1
ATOM 569 O O . ALA A 1 76 ? 33.746 30.225 16.510 1.00 20.86 76 ALA A O 1
ATOM 571 N N . GLY A 1 77 ? 32.101 29.001 17.433 1.00 17.85 77 GLY A N 1
ATOM 572 C CA . GLY A 1 77 ? 31.688 30.073 18.328 1.00 19.99 77 GLY A CA 1
ATOM 573 C C . GLY A 1 77 ? 30.555 30.983 17.884 1.00 21.91 77 GLY A C 1
ATOM 574 O O . GLY A 1 77 ? 29.906 31.617 18.719 1.00 22.07 77 GLY A O 1
ATOM 575 N N . LYS A 1 78 ? 30.267 31.008 16.587 1.00 23.72 78 LYS A N 1
ATOM 576 C CA . LYS A 1 78 ? 29.209 31.871 16.027 1.00 24.36 78 LYS A CA 1
ATOM 577 C C . LYS A 1 78 ? 27.807 31.645 16.591 1.00 21.88 78 LYS A C 1
ATOM 578 O O . LYS A 1 78 ? 27.003 32.564 16.667 1.00 22.58 78 LYS A O 1
ATOM 584 N N . VAL A 1 79 ? 27.551 30.433 17.057 1.00 22.43 79 VAL A N 1
ATOM 585 C CA . VAL A 1 79 ? 26.243 30.031 17.565 1.00 22.60 79 VAL A CA 1
ATOM 586 C C . VAL A 1 79 ? 26.076 30.090 19.115 1.00 22.34 79 VAL A C 1
ATOM 587 O O . VAL A 1 79 ? 24.990 29.887 19.651 1.00 22.88 79 VAL A O 1
ATOM 591 N N . LEU A 1 80 ? 27.148 30.461 19.802 1.00 22.09 80 LEU A N 1
ATOM 592 C CA . LEU A 1 80 ? 27.174 30.541 21.256 1.00 20.61 80 LEU A CA 1
ATOM 593 C C . LEU A 1 80 ? 26.889 31.943 21.843 1.00 21.02 80 LEU A C 1
ATOM 594 O O . LEU A 1 80 ? 27.125 32.970 21.198 1.00 21.25 80 LEU A O 1
ATOM 599 N N . LYS A 1 81 ? 26.364 31.948 23.069 1.00 21.31 81 LYS A N 1
ATOM 600 C CA . LYS A 1 81 ? 26.056 33.154 23.862 1.00 19.04 81 LYS A CA 1
ATOM 601 C C . LYS A 1 81 ? 26.953 33.060 25.117 1.00 18.98 81 LYS A C 1
ATOM 602 O O . LYS A 1 81 ? 26.668 32.286 26.031 1.00 20.50 81 LYS A O 1
ATOM 608 N N . ASN A 1 82 ? 28.066 33.787 25.127 1.00 22.60 82 ASN A N 1
ATOM 609 C CA . ASN A 1 82 ? 29.041 33.739 26.229 1.00 26.37 82 ASN A CA 1
ATOM 610 C C . ASN A 1 82 ? 29.537 32.309 26.467 1.00 26.94 82 ASN A C 1
ATOM 611 O O . ASN A 1 82 ? 29.634 31.849 27.608 1.00 26.93 82 ASN A O 1
ATOM 616 N N . GLY A 1 83 ? 29.801 31.596 25.374 1.00 26.12 83 GLY A N 1
ATOM 617 C CA . GLY A 1 83 ? 30.283 30.229 25.459 1.00 22.33 83 GLY A CA 1
ATOM 618 C C . GLY A 1 83 ? 29.256 29.128 25.638 1.00 19.48 83 GLY A C 1
ATOM 619 O O . GLY A 1 83 ? 29.602 27.965 25.486 1.00 19.25 83 GLY A O 1
ATOM 620 N N . TRP A 1 84 ? 28.003 29.482 25.903 1.00 19.25 84 TRP A N 1
ATOM 621 C CA . TRP A 1 84 ? 26.919 28.503 26.118 1.00 20.92 84 TRP A CA 1
ATOM 622 C C . TRP A 1 84 ? 26.101 28.125 24.882 1.00 19.84 84 TRP A C 1
ATOM 623 O O . TRP A 1 84 ? 25.795 28.984 24.053 1.00 20.03 84 TRP A O 1
ATOM 634 N N . GLY A 1 85 ? 25.734 26.845 24.795 1.00 20.68 85 GLY A N 1
ATOM 635 C CA . GLY A 1 85 ? 24.922 26.347 23.700 1.00 19.16 85 GLY A 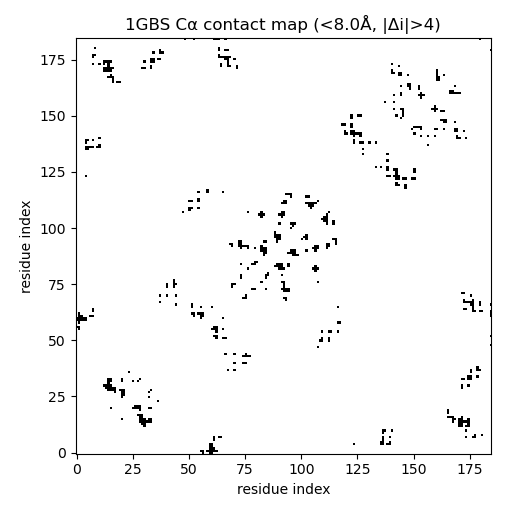CA 1
ATOM 636 C C . GLY A 1 85 ? 23.527 26.862 23.939 1.00 21.76 85 GLY A C 1
ATOM 637 O O . GLY A 1 85 ? 23.245 27.366 25.031 1.00 20.85 85 GLY A O 1
ATOM 638 N N . ASP A 1 86 ? 22.622 26.679 22.986 1.00 23.48 86 ASP A N 1
ATOM 639 C CA . ASP A 1 86 ? 21.280 27.223 23.180 1.00 27.44 86 ASP A CA 1
ATOM 640 C C . ASP A 1 86 ? 20.372 26.631 24.265 1.00 27.62 86 ASP A C 1
ATOM 641 O O . ASP A 1 86 ? 19.319 27.189 24.568 1.00 28.27 86 ASP A O 1
ATOM 646 N N . ARG A 1 87 ? 20.760 25.505 24.850 1.00 30.20 87 ARG A N 1
ATOM 647 C CA . ARG A 1 87 ? 19.973 24.958 25.947 1.00 32.19 87 ARG A CA 1
ATOM 648 C C . ARG A 1 87 ? 20.716 25.155 27.279 1.00 31.10 87 ARG A C 1
ATOM 649 O O . ARG A 1 87 ? 20.302 24.650 28.315 1.00 32.65 87 ARG A O 1
ATOM 657 N N . GLY A 1 88 ? 21.807 25.916 27.245 1.00 26.34 88 GLY A N 1
ATOM 658 C CA . GLY A 1 88 ? 22.560 26.196 28.453 1.00 24.22 88 GLY A CA 1
ATOM 659 C C . GLY A 1 88 ? 23.346 25.054 29.064 1.00 24.07 88 GLY A C 1
ATOM 660 O O . GLY A 1 88 ? 23.920 25.222 30.129 1.00 24.39 88 GLY A O 1
ATOM 661 N N . ASN A 1 89 ? 23.412 23.917 28.381 1.00 20.88 89 ASN A N 1
ATOM 662 C CA . ASN A 1 89 ? 24.152 22.768 28.878 1.00 20.21 89 ASN A CA 1
ATOM 663 C C . ASN A 1 89 ? 25.567 22.680 28.342 1.00 21.65 89 ASN A C 1
ATOM 664 O O . ASN A 1 89 ? 26.501 22.372 29.092 1.00 20.97 89 ASN A O 1
ATOM 669 N N . GLY A 1 90 ? 25.730 22.930 27.045 1.00 18.59 90 GLY A N 1
ATOM 670 C CA . GLY A 1 90 ? 27.052 22.849 26.439 1.00 18.16 90 GLY A CA 1
ATOM 671 C C . GLY A 1 90 ? 27.872 24.109 26.600 1.00 15.91 90 GLY A C 1
ATOM 672 O O . GLY A 1 90 ? 27.368 25.211 26.372 1.00 16.91 90 GLY A O 1
ATOM 673 N N . PHE A 1 91 ? 29.132 23.949 26.982 1.00 16.61 91 PHE A N 1
ATOM 674 C CA . PHE A 1 91 ? 30.039 25.079 27.166 1.00 17.46 91 PHE A CA 1
ATOM 675 C C . PHE A 1 91 ? 31.270 25.039 26.235 1.00 17.23 91 PHE A C 1
ATOM 676 O O . PHE A 1 91 ? 31.890 23.983 26.034 1.00 16.25 91 PHE A O 1
ATOM 684 N N . GLY A 1 92 ? 31.611 26.209 25.682 1.00 16.82 92 GLY A N 1
ATOM 685 C CA . GLY A 1 92 ? 32.784 26.354 24.829 1.00 16.47 92 GLY A CA 1
ATOM 686 C C . GLY A 1 92 ? 32.715 25.904 23.378 1.00 14.81 92 GLY A C 1
ATOM 687 O O . GLY A 1 92 ? 31.723 25.310 22.935 1.00 13.41 92 GLY A O 1
ATOM 688 N N . LEU A 1 93 ? 33.785 26.198 22.642 1.00 16.20 93 LEU A N 1
ATOM 689 C CA . LEU A 1 93 ? 33.896 25.823 21.227 1.00 16.37 93 LEU A CA 1
ATOM 690 C C . LEU A 1 93 ? 33.554 24.345 20.983 1.00 18.81 93 LEU A C 1
ATOM 691 O O . LEU A 1 93 ? 32.828 24.021 20.049 1.00 20.50 93 LEU A O 1
ATOM 696 N N . MET A 1 94 ? 34.045 23.450 21.837 1.00 17.50 94 MET A N 1
ATOM 697 C CA . MET A 1 94 ? 33.790 22.017 21.682 1.00 14.37 94 MET A CA 1
ATOM 698 C C . MET A 1 94 ? 32.545 21.509 22.407 1.00 15.84 94 MET A C 1
ATOM 699 O O . MET A 1 94 ? 32.233 20.317 22.352 1.00 15.65 94 MET A O 1
ATOM 704 N N . GLN A 1 95 ? 31.836 22.419 23.077 1.00 14.57 95 GLN A N 1
ATOM 705 C CA . GLN A 1 95 ? 30.611 22.102 23.810 1.00 13.95 95 GLN A CA 1
ATOM 706 C C . GLN A 1 95 ? 30.667 20.953 24.838 1.00 16.23 95 GLN A C 1
ATOM 707 O O . GLN A 1 95 ? 29.923 19.978 24.718 1.00 19.02 95 GLN A O 1
ATOM 713 N N . VAL A 1 96 ? 31.560 21.057 25.822 1.00 15.41 96 VAL A N 1
ATOM 714 C CA . VAL A 1 96 ? 31.646 20.079 26.913 1.00 15.57 96 VAL A CA 1
ATOM 715 C C . VAL A 1 96 ? 30.319 20.249 27.700 1.00 16.33 96 VAL A C 1
ATOM 716 O O . VAL A 1 96 ? 29.894 21.374 27.987 1.00 18.06 96 VAL A O 1
ATOM 720 N N . ASP A 1 97 ? 29.617 19.158 27.978 1.00 17.95 97 ASP A N 1
ATOM 721 C CA . ASP A 1 97 ? 28.316 19.219 28.677 1.00 18.83 97 ASP A CA 1
ATOM 722 C C . ASP A 1 97 ? 28.502 19.377 30.195 1.00 20.84 97 ASP A C 1
ATOM 723 O O . ASP A 1 97 ? 29.037 18.473 30.852 1.00 20.22 97 ASP A O 1
ATOM 728 N N . LYS A 1 98 ? 28.002 20.478 30.752 1.00 22.10 98 LYS A N 1
ATOM 729 C CA . LYS A 1 98 ? 28.127 20.748 32.188 1.00 22.99 98 LYS A CA 1
ATOM 730 C C . LYS A 1 98 ? 27.480 19.673 33.097 1.00 24.26 98 LYS A C 1
ATOM 731 O O . LYS A 1 98 ? 27.820 19.555 34.274 1.00 26.22 98 LYS A O 1
ATOM 737 N N . ARG A 1 99 ? 26.532 18.915 32.571 1.00 22.64 99 ARG A N 1
ATOM 738 C CA . ARG A 1 99 ? 25.894 17.871 33.359 1.00 23.00 99 ARG A CA 1
ATOM 739 C C . ARG A 1 99 ? 26.776 16.620 33.453 1.00 23.35 99 ARG A C 1
ATOM 740 O O . ARG A 1 99 ? 26.592 15.792 34.345 1.00 25.00 99 ARG A O 1
ATOM 748 N N . SER A 1 100 ? 27.754 16.500 32.558 1.00 21.21 100 SER A N 1
ATOM 749 C CA . SER A 1 100 ? 28.658 15.343 32.544 1.00 23.02 100 SER A CA 1
ATOM 750 C C . SER A 1 100 ? 30.072 15.654 33.034 1.00 20.78 100 SER A C 1
ATOM 751 O O . SER A 1 100 ? 30.761 14.783 33.555 1.00 23.02 100 SER A O 1
ATOM 754 N N . HIS A 1 101 ? 30.552 16.864 32.800 1.00 19.86 101 HIS A N 1
ATOM 755 C CA . HIS A 1 101 ? 31.890 17.223 33.244 1.00 21.73 101 HIS A CA 1
ATOM 756 C C . HIS A 1 101 ? 31.839 18.677 33.648 1.00 23.53 101 HIS A C 1
ATOM 757 O O . HIS A 1 101 ? 31.178 19.472 32.968 1.00 23.34 101 HIS A O 1
ATOM 764 N N . LYS A 1 102 ? 32.511 19.037 34.742 1.00 23.01 102 LYS A N 1
ATOM 765 C CA . LYS A 1 102 ? 32.526 20.435 35.135 1.00 21.24 102 LYS A CA 1
ATOM 766 C C . LYS A 1 102 ? 33.423 21.150 34.105 1.00 18.91 102 LYS A C 1
ATOM 767 O O . LYS A 1 102 ? 34.584 20.791 33.921 1.00 19.47 102 LYS A O 1
ATOM 773 N N . PRO A 1 103 ? 32.879 22.141 33.387 1.00 21.48 103 PRO A N 1
ATOM 774 C CA . PRO A 1 103 ? 33.691 22.842 32.387 1.00 20.94 103 PRO A CA 1
ATOM 775 C C . PRO A 1 103 ? 34.844 23.617 32.983 1.00 20.74 103 PRO A C 1
ATOM 776 O O . PRO A 1 103 ? 34.698 24.256 34.022 1.00 24.08 103 PRO A O 1
ATOM 780 N N . GLN A 1 104 ? 35.989 23.551 32.319 1.00 21.02 104 GLN A N 1
ATOM 781 C CA . GLN A 1 104 ? 37.190 24.257 32.749 1.00 23.92 104 GLN A CA 1
ATOM 782 C C . GLN A 1 104 ? 37.613 25.312 31.735 1.00 24.59 104 GLN A C 1
ATOM 783 O O . GLN A 1 104 ? 37.399 25.139 30.532 1.00 25.31 104 GLN A O 1
ATOM 789 N N . GLY A 1 105 ? 38.245 26.374 32.237 1.00 22.10 105 GLY A N 1
ATOM 790 C CA . GLY A 1 105 ? 38.744 27.458 31.406 1.00 20.67 105 GLY A CA 1
ATOM 791 C C . GLY A 1 105 ? 37.704 28.368 30.785 1.00 19.61 105 GLY A C 1
ATOM 792 O O . GLY A 1 105 ? 36.509 28.273 31.090 1.00 20.68 105 GLY A O 1
ATOM 793 N N . THR A 1 106 ? 38.172 29.316 29.977 1.00 22.22 106 THR A N 1
ATOM 794 C CA . THR A 1 106 ? 37.279 30.244 29.268 1.00 24.14 106 THR A CA 1
ATOM 795 C C . THR A 1 106 ? 36.682 29.466 28.083 1.00 22.20 106 THR A C 1
ATOM 796 O O . THR A 1 106 ? 37.292 28.487 27.624 1.00 23.58 106 THR A O 1
ATOM 800 N N . TRP A 1 107 ? 35.534 29.910 27.568 1.00 23.07 107 TRP A N 1
ATOM 801 C CA . TRP A 1 107 ? 34.853 29.219 26.468 1.00 20.07 107 TRP A CA 1
ATOM 802 C C . TRP A 1 107 ? 35.617 29.017 25.151 1.00 21.78 107 TRP A C 1
ATOM 803 O O . TRP A 1 107 ? 35.282 28.113 24.364 1.00 20.07 107 TRP A O 1
ATOM 814 N N . ASN A 1 108 ? 36.649 29.826 24.914 1.00 21.30 108 ASN A N 1
ATOM 815 C CA . ASN A 1 108 ? 37.418 29.744 23.670 1.00 22.84 108 ASN A CA 1
ATOM 816 C C . ASN A 1 108 ? 38.935 29.691 23.821 1.00 21.83 108 ASN A C 1
ATOM 817 O O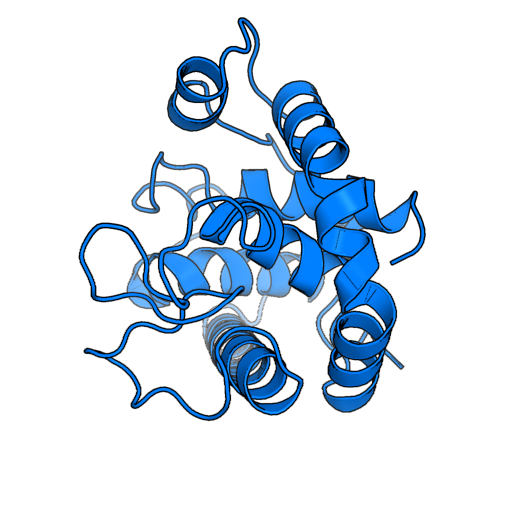 . ASN A 1 108 ? 39.658 30.113 22.918 1.00 23.20 108 ASN A O 1
ATOM 822 N N . GLY A 1 109 ? 39.420 29.127 24.921 1.00 20.39 109 GLY A N 1
ATOM 823 C CA . GLY A 1 109 ? 40.865 29.078 25.155 1.00 20.39 109 GLY A CA 1
ATOM 824 C C . GLY A 1 109 ? 41.494 27.699 25.145 1.00 20.64 109 GLY A C 1
ATOM 825 O O . GLY A 1 109 ? 40.808 26.696 24.931 1.00 19.02 109 GLY A O 1
ATOM 826 N N . GLU A 1 110 ? 42.791 27.644 25.432 1.00 20.37 110 GLU A N 1
ATOM 827 C CA . GLU A 1 110 ? 43.539 26.389 25.420 1.00 22.53 110 GLU A CA 1
ATOM 828 C C . GLU A 1 110 ? 43.075 25.344 26.448 1.00 22.10 110 GLU A C 1
ATOM 829 O O . GLU A 1 110 ? 43.042 24.146 26.160 1.00 22.11 110 GLU A O 1
ATOM 835 N N . VAL A 1 111 ? 42.705 25.805 27.638 1.00 20.84 111 VAL A N 1
ATOM 836 C CA . VAL A 1 111 ? 42.215 24.924 28.697 1.00 19.67 111 VAL A CA 1
ATOM 837 C C . VAL A 1 111 ? 40.934 24.214 28.245 1.00 18.78 111 VAL A C 1
ATOM 838 O O . VAL A 1 111 ? 40.796 22.997 28.435 1.00 19.43 111 VAL A O 1
ATOM 842 N N . HIS A 1 112 ? 39.997 24.967 27.668 1.00 16.12 112 HIS A N 1
ATOM 843 C CA . HIS A 1 112 ? 38.750 24.368 27.192 1.00 15.97 112 HIS A CA 1
ATOM 844 C C . HIS A 1 112 ? 38.995 23.330 26.104 1.00 16.60 112 HIS A C 1
A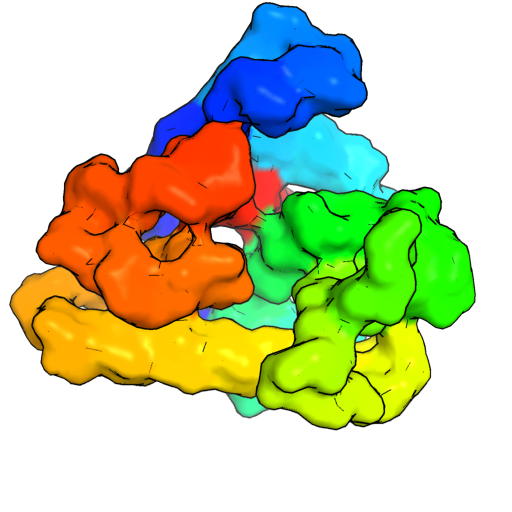TOM 845 O O . HIS A 1 112 ? 38.436 22.230 26.161 1.00 16.55 112 HIS A O 1
ATOM 852 N N . ILE A 1 113 ? 39.770 23.710 25.084 1.00 17.53 113 ILE A N 1
ATOM 853 C CA . ILE A 1 113 ? 40.080 22.821 23.954 1.00 17.75 113 ILE A CA 1
ATOM 854 C C . ILE A 1 113 ? 40.810 21.559 24.433 1.00 17.71 113 ILE A C 1
ATOM 855 O O . ILE A 1 113 ? 40.505 20.471 23.948 1.00 17.61 113 ILE A O 1
ATOM 860 N N . THR A 1 114 ? 41.715 21.694 25.412 1.00 16.92 114 THR A N 1
ATOM 861 C CA . THR A 1 114 ? 42.428 20.548 25.983 1.00 15.62 114 THR A CA 1
ATOM 862 C C . THR A 1 114 ? 41.421 19.626 26.693 1.00 15.93 114 THR A C 1
ATOM 863 O O . THR A 1 114 ? 41.511 18.406 26.548 1.00 15.51 114 THR A O 1
ATOM 867 N N . GLN A 1 115 ? 40.453 20.195 27.429 1.00 14.82 115 GLN A N 1
ATOM 868 C CA . GLN A 1 115 ? 39.437 19.386 28.105 1.00 14.81 115 GLN A CA 1
ATOM 869 C C . GLN A 1 115 ? 38.561 18.613 27.094 1.00 18.08 115 GLN A C 1
ATOM 870 O O . GLN A 1 115 ? 38.374 17.394 27.247 1.00 15.66 115 GLN A O 1
ATOM 876 N N . GLY A 1 116 ? 38.016 19.308 26.083 1.00 17.04 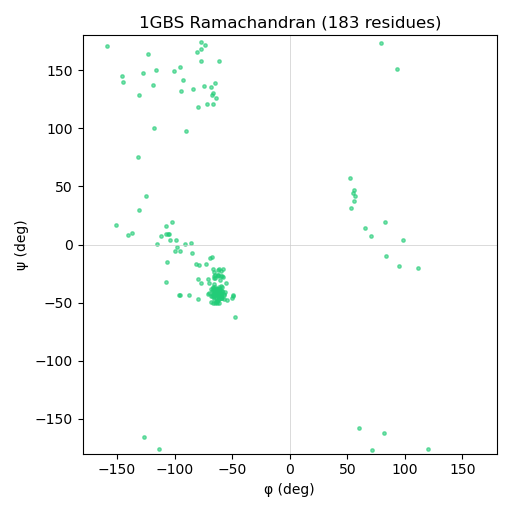116 GLY A N 1
ATOM 877 C CA . GLY A 1 116 ? 37.189 18.647 25.079 1.00 16.45 116 GLY A CA 1
ATOM 878 C C . GLY A 1 116 ? 37.950 17.554 24.328 1.00 15.52 116 GLY A C 1
ATOM 879 O O . GLY A 1 116 ? 37.407 16.473 24.105 1.00 17.15 116 GLY A O 1
ATOM 880 N N . THR A 1 117 ? 39.213 17.818 23.968 1.00 14.22 117 THR A N 1
ATOM 881 C CA . THR A 1 117 ? 40.037 16.849 23.250 1.00 15.44 117 THR A CA 1
ATOM 882 C C . THR A 1 117 ? 40.383 15.644 24.127 1.00 17.22 117 THR A C 1
ATOM 883 O O . THR A 1 117 ? 40.440 14.525 23.634 1.00 17.69 117 THR A O 1
ATOM 887 N N . THR A 1 118 ? 40.647 15.873 25.412 1.00 19.21 118 THR A N 1
ATOM 888 C CA . THR A 1 118 ? 40.939 14.779 26.334 1.00 18.81 118 THR A CA 1
ATOM 889 C C . THR A 1 118 ? 39.687 13.886 26.431 1.00 16.28 118 THR A C 1
ATOM 890 O O . THR A 1 118 ? 39.818 12.666 26.398 1.00 17.51 118 THR A O 1
ATOM 894 N N . ILE A 1 119 ? 38.490 14.483 26.505 1.00 15.54 119 ILE A N 1
ATOM 895 C CA . ILE A 1 119 ? 37.227 13.722 26.551 1.00 17.14 119 ILE A CA 1
ATOM 896 C C . ILE A 1 119 ? 37.112 12.849 25.280 1.00 18.50 119 ILE A C 1
ATOM 897 O O . ILE A 1 119 ? 36.702 11.681 25.359 1.00 17.38 119 ILE A O 1
ATOM 902 N N . LEU A 1 120 ? 37.515 13.410 24.131 1.00 20.03 120 LEU A N 1
ATOM 903 C CA . LEU A 1 120 ? 37.523 12.687 22.847 1.00 18.71 120 LEU A CA 1
ATOM 904 C C . LEU A 1 120 ? 38.508 11.505 22.880 1.00 16.65 120 LEU A C 1
ATOM 905 O O . LEU A 1 120 ? 38.107 10.397 22.510 1.00 16.30 120 LEU A O 1
ATOM 910 N N . THR A 1 121 ? 39.761 11.723 23.321 1.00 16.30 121 THR A N 1
ATOM 911 C CA . THR A 1 121 ? 40.759 10.637 23.397 1.00 20.01 121 THR A CA 1
ATOM 912 C C . THR A 1 121 ? 40.343 9.530 24.371 1.00 21.15 121 THR A C 1
ATOM 913 O O . THR A 1 121 ? 40.742 8.377 24.199 1.00 23.94 121 THR A O 1
ATOM 917 N N . ASP A 1 122 ? 39.530 9.872 25.372 1.00 19.75 122 ASP A N 1
ATOM 918 C CA . ASP A 1 122 ? 39.017 8.872 26.316 1.00 22.28 122 ASP A CA 1
ATOM 919 C C . ASP A 1 122 ? 38.008 7.987 25.578 1.00 20.81 122 ASP A C 1
ATOM 920 O O . ASP A 1 122 ? 37.982 6.767 25.780 1.00 21.12 122 ASP A O 1
ATOM 925 N N . PHE A 1 123 ? 37.154 8.595 24.752 1.00 16.98 123 PHE A N 1
ATOM 926 C CA . PHE A 1 123 ? 36.199 7.810 23.968 1.00 17.63 123 PHE A CA 1
ATOM 927 C C . PHE A 1 123 ? 36.916 6.931 22.917 1.00 18.11 123 PHE A C 1
ATOM 928 O O . PHE A 1 123 ? 36.514 5.785 22.700 1.00 20.18 123 PHE A O 1
ATOM 936 N N . ILE A 1 124 ? 37.973 7.458 22.285 1.00 16.29 124 ILE A N 1
ATOM 937 C CA . ILE A 1 124 ? 38.745 6.699 21.300 1.00 18.30 124 ILE A CA 1
ATOM 938 C C . ILE A 1 124 ? 39.375 5.491 21.994 1.00 22.41 124 ILE A C 1
ATOM 939 O O . ILE A 1 124 ? 39.331 4.380 21.460 1.00 22.34 124 ILE A O 1
ATOM 944 N N . LYS A 1 125 ? 39.967 5.702 23.175 1.00 23.59 125 LYS A N 1
ATOM 945 C CA . LYS A 1 125 ? 40.570 4.602 23.934 1.00 24.23 125 LYS A CA 1
ATOM 946 C C . LYS A 1 125 ? 39.508 3.564 24.304 1.00 21.05 125 LYS A C 1
ATOM 947 O O . LYS A 1 125 ? 39.759 2.377 24.210 1.00 22.80 125 LYS A O 1
ATOM 953 N N . ARG A 1 126 ? 38.302 3.995 24.653 1.00 21.22 126 ARG A N 1
ATOM 954 C CA . ARG A 1 126 ? 37.234 3.038 24.955 1.00 25.82 126 ARG A CA 1
ATOM 955 C C . ARG A 1 126 ? 36.849 2.153 23.749 1.00 25.22 126 ARG A C 1
ATOM 956 O O . ARG A 1 126 ? 36.571 0.963 23.916 1.00 22.53 126 ARG A O 1
ATOM 964 N N . ILE A 1 127 ? 36.778 2.750 22.556 1.00 23.64 127 ILE A N 1
ATOM 965 C CA . ILE A 1 127 ? 36.417 2.021 21.337 1.00 22.39 127 ILE A CA 1
ATOM 966 C C . ILE A 1 127 ? 37.533 1.050 20.922 1.00 21.70 127 ILE A C 1
ATOM 967 O O . ILE A 1 127 ? 37.262 -0.022 20.371 1.00 21.24 127 ILE A O 1
ATOM 972 N N . GLN A 1 128 ? 38.780 1.432 21.193 1.00 22.10 128 GLN A N 1
ATOM 973 C CA . GLN A 1 128 ? 39.944 0.598 20.898 1.00 24.94 128 GLN A CA 1
ATOM 974 C C . GLN A 1 128 ? 39.871 -0.703 21.710 1.00 27.85 128 GLN A C 1
ATOM 975 O O . GLN A 1 128 ? 40.194 -1.786 21.210 1.00 30.38 128 GLN A O 1
ATOM 981 N N . LYS A 1 129 ? 39.426 -0.597 22.956 1.00 28.51 129 LYS A N 1
ATOM 982 C CA . LYS A 1 129 ? 39.321 -1.767 23.816 1.00 31.72 129 LYS A CA 1
ATOM 983 C C . LYS A 1 129 ? 38.061 -2.564 23.486 1.00 29.45 129 LYS A C 1
ATOM 984 O O . LYS A 1 129 ? 38.045 -3.787 23.595 1.00 29.94 129 LYS A O 1
ATOM 990 N N . LYS A 1 130 ? 37.024 -1.878 23.023 1.00 25.88 130 LYS A N 1
ATOM 991 C CA . LYS A 1 130 ? 35.763 -2.540 22.684 1.00 25.61 130 LYS A CA 1
ATOM 992 C C . LYS A 1 130 ? 35.815 -3.289 21.334 1.00 26.23 130 LYS A C 1
ATOM 993 O O . LYS A 1 130 ? 35.180 -4.337 21.175 1.00 25.71 130 LYS A O 1
ATOM 999 N N . PHE A 1 131 ? 36.580 -2.760 20.377 1.00 23.22 131 PHE A N 1
ATOM 1000 C CA . PHE A 1 131 ? 36.713 -3.364 19.056 1.00 22.28 131 PHE A CA 1
ATOM 1001 C C . PHE A 1 131 ? 38.187 -3.456 18.684 1.00 21.81 131 PHE A C 1
ATOM 1002 O O . PHE A 1 131 ? 38.666 -2.742 17.806 1.00 22.21 131 PHE A O 1
ATOM 1010 N N . PRO A 1 132 ? 38.908 -4.406 19.280 1.00 23.19 132 PRO A N 1
ATOM 1011 C CA . PRO A 1 132 ? 40.343 -4.604 19.019 1.00 24.94 132 PRO A CA 1
ATOM 1012 C C . PRO A 1 132 ? 40.674 -4.979 17.579 1.00 24.87 132 PRO A C 1
ATOM 1013 O O . PRO A 1 132 ? 41.777 -4.740 17.123 1.00 27.93 132 PRO A O 1
ATOM 1017 N N . SER A 1 133 ? 39.720 -5.612 16.894 1.00 28.88 133 SER A N 1
ATOM 1018 C CA . SER A 1 133 ? 39.863 -6.051 15.496 1.00 29.24 133 SER A CA 1
ATOM 1019 C C . SER A 1 133 ? 39.874 -4.892 14.478 1.00 27.78 133 SER A C 1
ATOM 1020 O O . SER A 1 133 ? 40.467 -5.013 13.407 1.00 27.31 133 SER A O 1
ATOM 1023 N N . TRP A 1 134 ? 39.187 -3.795 14.791 1.00 24.83 134 TRP A N 1
ATOM 1024 C CA . TRP A 1 134 ? 39.146 -2.639 13.895 1.00 22.17 134 TRP A CA 1
ATOM 1025 C C . TRP A 1 134 ? 40.533 -2.062 13.690 1.00 22.44 134 TRP A C 1
ATOM 1026 O O . TRP A 1 134 ? 41.428 -2.256 14.522 1.00 26.07 134 TRP A O 1
ATOM 1037 N N . THR A 1 135 ? 40.720 -1.340 12.591 1.00 23.77 135 THR A N 1
ATOM 1038 C CA . THR A 1 135 ? 42.001 -0.681 12.332 1.00 24.52 135 THR A CA 1
ATOM 1039 C C . THR A 1 135 ? 41.996 0.609 13.176 1.00 24.23 135 THR A C 1
ATOM 1040 O O . THR A 1 135 ? 40.933 1.047 13.645 1.00 23.77 135 THR A O 1
ATOM 1044 N N . LYS A 1 136 ? 43.155 1.232 13.352 1.00 23.11 136 LYS A N 1
ATOM 1045 C CA . LYS A 1 136 ? 43.221 2.465 14.131 1.00 24.28 136 LYS A CA 1
ATOM 1046 C C . LYS A 1 136 ? 42.280 3.558 13.593 1.00 24.14 136 LYS A C 1
ATOM 1047 O O . LYS A 1 136 ? 41.600 4.238 14.363 1.00 21.64 136 LYS A O 1
ATOM 1053 N N . ASP A 1 137 ? 42.205 3.689 12.273 1.00 24.04 137 ASP A N 1
ATOM 1054 C CA . ASP A 1 137 ? 41.358 4.704 11.642 1.00 23.14 137 ASP A CA 1
ATOM 1055 C C . ASP A 1 137 ? 39.883 4.435 11.892 1.00 21.72 137 ASP A C 1
ATOM 1056 O O . ASP A 1 137 ? 39.106 5.373 12.043 1.00 19.81 137 ASP A O 1
ATOM 1061 N N . GLN A 1 138 ? 39.499 3.162 11.958 1.00 20.93 138 GLN A N 1
ATOM 1062 C CA . GLN A 1 138 ? 38.108 2.806 12.235 1.00 21.82 138 GLN A CA 1
ATOM 1063 C C . GLN A 1 138 ? 37.724 3.187 13.680 1.00 21.01 138 GLN A C 1
ATOM 1064 O O . GLN A 1 138 ? 36.613 3.677 13.933 1.00 17.71 138 GLN A O 1
ATOM 1070 N N . GLN A 1 139 ? 38.662 2.966 14.605 1.00 20.15 139 GLN A N 1
ATOM 1071 C CA . GLN A 1 139 ? 38.487 3.285 16.029 1.00 21.81 139 GLN A CA 1
ATOM 1072 C C . GLN A 1 139 ? 38.363 4.804 16.226 1.00 19.28 139 GLN A C 1
ATOM 1073 O O . GLN A 1 139 ? 37.543 5.262 17.029 1.00 19.09 139 GLN A O 1
ATOM 1079 N N . LEU A 1 140 ? 39.145 5.568 15.461 1.00 17.66 140 LEU A N 1
ATOM 1080 C CA . LEU A 1 140 ? 39.071 7.025 15.490 1.00 17.68 140 LEU A CA 1
ATOM 1081 C C . LEU A 1 140 ? 37.637 7.465 15.095 1.00 16.24 140 LEU A C 1
ATOM 1082 O O . LEU A 1 140 ? 37.031 8.312 15.758 1.00 17.03 140 LEU A O 1
ATOM 1087 N N . LYS A 1 141 ? 37.052 6.831 14.079 1.00 15.02 141 LYS A N 1
ATOM 1088 C CA . LYS A 1 141 ? 35.694 7.191 13.671 1.00 14.46 141 LYS A CA 1
ATOM 1089 C C . LYS A 1 141 ? 34.712 6.828 14.788 1.00 14.98 141 LYS A C 1
ATOM 1090 O O . LYS A 1 141 ? 33.789 7.593 15.086 1.00 14.68 141 LYS A O 1
ATOM 1096 N N . GLY A 1 142 ? 34.925 5.662 15.409 1.00 16.02 142 GLY A N 1
ATOM 1097 C CA . GLY A 1 142 ? 34.067 5.198 16.491 1.00 13.90 142 GLY A CA 1
ATOM 1098 C C . GLY A 1 142 ? 34.161 6.163 17.656 1.00 14.73 142 GLY A C 1
ATOM 1099 O O . GLY A 1 142 ? 33.131 6.527 18.256 1.00 15.58 142 GLY A O 1
ATOM 1100 N N . GLY A 1 143 ? 35.384 6.603 17.944 1.00 13.34 143 GLY A N 1
ATOM 1101 C CA . GLY A 1 143 ? 35.626 7.548 19.019 1.00 15.01 143 GLY A CA 1
ATOM 1102 C C . GLY A 1 143 ? 34.855 8.846 18.819 1.00 17.77 143 GLY A C 1
ATOM 1103 O O . GLY A 1 143 ? 34.198 9.342 19.745 1.00 17.92 143 GLY A O 1
ATOM 1104 N N . ILE A 1 144 ? 34.904 9.385 17.603 1.00 16.22 144 ILE A N 1
ATOM 1105 C CA . ILE A 1 144 ? 34.195 10.614 17.279 1.00 13.36 144 ILE A CA 1
ATOM 1106 C C . ILE A 1 144 ? 32.690 10.404 17.415 1.00 13.85 144 ILE A C 1
ATOM 1107 O O . ILE A 1 144 ? 31.992 11.255 17.966 1.00 13.27 144 ILE A O 1
ATOM 1112 N N . SER A 1 145 ? 32.183 9.257 16.966 1.00 12.98 145 SER A N 1
ATOM 1113 C CA . SER A 1 145 ? 30.749 8.969 17.064 1.00 14.44 145 SER A CA 1
ATOM 1114 C C . SER A 1 145 ? 30.302 8.937 18.555 1.00 16.93 145 SER A C 1
ATOM 1115 O O . SER A 1 145 ? 29.236 9.470 18.910 1.00 15.56 145 SER A O 1
ATOM 1118 N N . ALA A 1 146 ? 31.131 8.323 19.412 1.00 18.40 146 ALA A N 1
ATOM 1119 C CA . ALA A 1 146 ? 30.862 8.209 20.853 1.00 17.94 146 ALA A CA 1
ATOM 1120 C C . ALA A 1 146 ? 30.873 9.576 21.571 1.00 19.03 146 ALA A C 1
ATOM 1121 O O . ALA A 1 146 ? 30.178 9.751 22.573 1.00 17.14 146 ALA A O 1
ATOM 1123 N N . TYR A 1 147 ? 31.642 10.539 21.049 1.00 17.51 147 TYR A N 1
ATOM 1124 C CA . TYR A 1 147 ? 31.718 11.900 21.613 1.00 17.55 147 TYR A CA 1
ATOM 1125 C C . TYR A 1 147 ? 30.316 12.547 21.632 1.00 18.98 147 TYR A C 1
ATOM 1126 O O . TYR A 1 147 ? 30.026 13.427 22.461 1.00 21.45 147 TYR A O 1
ATOM 1135 N N . ASN A 1 148 ? 29.457 12.134 20.707 1.00 15.04 148 ASN A N 1
ATOM 1136 C CA . ASN A 1 148 ? 28.099 12.656 20.655 1.00 14.79 148 ASN A CA 1
ATOM 1137 C C . ASN A 1 148 ? 27.090 11.758 21.357 1.00 16.76 148 ASN A C 1
ATOM 1138 O O . ASN A 1 148 ? 26.231 12.251 22.081 1.00 16.59 148 ASN A O 1
ATOM 1143 N N . ALA A 1 149 ? 27.177 10.447 21.160 1.00 17.14 149 ALA A N 1
ATOM 1144 C CA . ALA A 1 149 ? 26.176 9.565 21.760 1.00 17.75 149 ALA A CA 1
ATOM 1145 C C . ALA A 1 149 ? 26.629 8.554 22.822 1.00 18.36 149 ALA A C 1
ATOM 1146 O O . ALA A 1 149 ? 25.806 7.795 23.326 1.00 19.78 149 ALA A O 1
ATOM 1148 N N . GLY A 1 150 ? 27.916 8.535 23.151 1.00 17.81 150 GLY A N 1
ATOM 1149 C CA . GLY A 1 150 ? 28.409 7.617 24.161 1.00 19.12 150 GLY A CA 1
ATOM 1150 C C . GLY A 1 150 ? 28.910 6.329 23.559 1.00 19.57 150 GLY A C 1
ATOM 1151 O O . GLY A 1 150 ? 28.409 5.913 22.518 1.00 18.78 150 GLY A O 1
ATOM 1152 N N . ALA A 1 151 ? 29.880 5.687 24.215 1.00 20.20 151 ALA A N 1
ATOM 1153 C CA . ALA A 1 151 ? 30.465 4.439 23.714 1.00 21.16 151 ALA A CA 1
ATOM 1154 C C . ALA A 1 151 ? 29.426 3.337 23.568 1.00 22.09 151 ALA A C 1
ATOM 1155 O O . ALA A 1 151 ? 29.537 2.481 22.690 1.00 22.09 151 ALA A O 1
ATOM 1157 N N . GLY A 1 152 ? 28.369 3.401 24.370 1.00 21.71 152 GLY A N 1
ATOM 1158 C CA . GLY A 1 152 ? 27.343 2.376 24.290 1.00 22.74 152 GLY A CA 1
ATOM 1159 C C . GLY A 1 152 ? 26.550 2.369 22.993 1.00 23.03 152 GLY A C 1
ATOM 1160 O O . GLY A 1 152 ? 25.913 1.370 22.638 1.00 25.26 152 GLY A O 1
ATOM 1161 N N . ASN A 1 153 ? 26.553 3.498 22.294 1.00 21.41 153 ASN A N 1
ATOM 1162 C CA . ASN A 1 153 ? 25.836 3.602 21.034 1.00 21.03 153 ASN A CA 1
ATOM 1163 C C . ASN A 1 153 ? 26.628 3.007 19.852 1.00 19.56 153 ASN A C 1
ATOM 1164 O O . ASN A 1 153 ? 26.048 2.765 18.794 1.00 20.29 153 ASN A O 1
ATOM 1169 N N . VAL A 1 154 ? 27.941 2.790 20.017 1.00 18.11 154 VAL A N 1
ATOM 1170 C CA . VAL A 1 154 ? 28.780 2.224 18.952 1.00 17.62 154 VAL A CA 1
ATOM 1171 C C . VAL A 1 154 ? 28.770 0.701 19.094 1.00 18.66 154 VAL A C 1
ATOM 1172 O O . VAL A 1 154 ? 29.507 0.145 19.908 1.00 19.89 154 VAL A O 1
ATOM 1176 N N . ARG A 1 155 ? 27.916 0.039 18.313 1.00 18.58 155 ARG A N 1
ATOM 1177 C CA . ARG A 1 155 ? 27.774 -1.422 18.355 1.00 21.10 155 ARG A CA 1
ATOM 1178 C C . ARG A 1 155 ? 28.381 -2.158 17.157 1.00 21.61 155 ARG A C 1
ATOM 1179 O O . ARG A 1 155 ? 28.586 -3.376 17.193 1.00 19.78 155 ARG A O 1
ATOM 1187 N N . SER A 1 156 ? 28.673 -1.407 16.102 1.00 23.27 156 SER A N 1
ATOM 1188 C CA . SER A 1 156 ? 29.225 -1.954 14.858 1.00 23.49 156 SER A CA 1
ATOM 1189 C C . SER A 1 156 ? 29.896 -0.812 14.156 1.00 22.53 156 SER A C 1
ATOM 1190 O O . SER A 1 156 ? 29.734 0.343 14.556 1.00 21.10 156 SER A O 1
ATOM 1193 N N . TYR A 1 157 ? 30.628 -1.128 13.098 1.00 20.73 157 TYR A N 1
ATOM 1194 C CA . TYR A 1 157 ? 31.288 -0.093 12.339 1.00 19.84 157 TYR A CA 1
ATOM 1195 C C . TYR A 1 157 ? 30.307 0.600 11.395 1.00 21.57 157 TYR A C 1
ATOM 1196 O O . TYR A 1 157 ? 30.217 1.835 11.363 1.00 20.09 157 TYR A O 1
ATOM 1205 N N . ALA A 1 158 ? 29.532 -0.209 10.677 1.00 19.36 158 ALA A N 1
ATOM 1206 C CA . ALA A 1 158 ? 28.596 0.278 9.682 1.00 18.84 158 ALA A CA 1
ATOM 1207 C C . ALA A 1 158 ? 27.460 1.148 10.163 1.00 20.51 158 ALA A C 1
ATOM 1208 O O . ALA A 1 158 ? 27.094 2.112 9.480 1.00 22.06 158 ALA A O 1
ATOM 1210 N N . ARG A 1 159 ? 26.885 0.820 11.319 1.00 17.97 159 ARG A N 1
ATOM 1211 C CA . ARG A 1 159 ? 25.748 1.577 11.834 1.00 19.06 159 ARG A CA 1
ATOM 1212 C C . ARG A 1 159 ? 26.002 2.477 13.039 1.00 16.62 159 ARG A C 1
ATOM 1213 O O . ARG A 1 159 ? 25.044 2.954 13.647 1.00 18.17 159 ARG A O 1
ATOM 1221 N N . MET A 1 160 ? 27.266 2.772 13.328 1.00 17.27 160 MET A N 1
ATOM 1222 C CA . MET A 1 160 ? 27.621 3.598 14.489 1.00 17.58 160 MET A CA 1
ATOM 1223 C C . MET A 1 160 ? 26.872 4.919 14.678 1.00 19.33 160 MET A C 1
ATOM 1224 O O . MET A 1 160 ? 26.429 5.226 15.793 1.00 16.42 160 MET A O 1
ATOM 1229 N N . ASP A 1 161 ? 26.699 5.682 13.593 1.00 18.79 161 ASP A N 1
ATOM 1230 C CA . ASP A 1 161 ? 26.041 6.978 13.676 1.00 15.89 161 ASP A CA 1
ATOM 1231 C C . ASP A 1 161 ? 24.562 6.956 13.896 1.00 14.42 161 ASP A C 1
ATOM 1232 O O . ASP A 1 161 ? 23.997 7.978 14.240 1.00 16.29 161 ASP A O 1
ATOM 1237 N N . ILE A 1 162 ? 23.909 5.829 13.666 1.00 14.51 162 ILE A N 1
ATOM 1238 C CA . ILE A 1 162 ? 22.466 5.800 13.908 1.00 16.80 162 ILE A CA 1
ATOM 1239 C C . ILE A 1 162 ? 22.265 5.969 15.417 1.00 17.34 162 ILE A C 1
ATOM 1240 O O . ILE A 1 162 ? 22.805 5.206 16.229 1.00 18.86 162 ILE A O 1
ATOM 1245 N N . GLY A 1 163 ? 21.541 7.004 15.799 1.00 17.71 163 GLY A N 1
ATOM 1246 C CA . GLY A 1 163 ? 21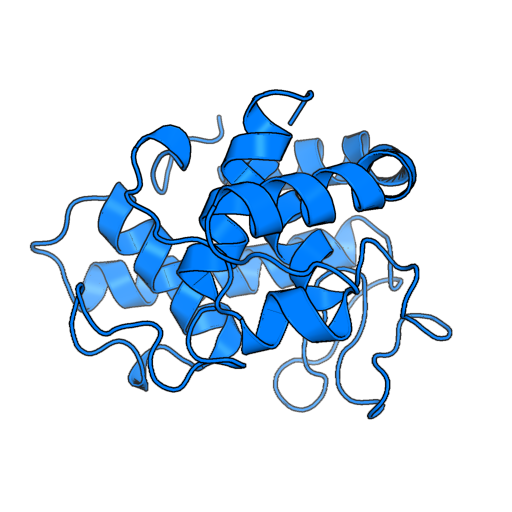.340 7.258 17.208 1.00 18.48 163 GLY A CA 1
ATOM 1247 C C . GLY A 1 163 ? 22.080 8.522 17.604 1.00 18.47 163 GLY A C 1
ATOM 1248 O O . GLY A 1 163 ? 21.793 9.082 18.650 1.00 20.22 163 GLY A O 1
ATOM 1249 N N . THR A 1 164 ? 23.075 8.948 16.823 1.00 17.85 164 THR A N 1
ATOM 1250 C CA . THR A 1 164 ? 23.768 10.200 17.134 1.00 16.28 164 THR A CA 1
ATOM 1251 C C . THR A 1 164 ? 22.827 11.326 16.667 1.00 16.68 164 THR A C 1
ATOM 1252 O O . THR A 1 164 ? 21.785 11.061 16.053 1.00 16.03 164 THR A O 1
ATOM 1256 N N . THR A 1 165 ? 23.173 12.577 16.949 1.00 17.26 165 THR A N 1
ATOM 1257 C CA . THR A 1 165 ? 22.340 13.693 16.513 1.00 18.91 165 THR A CA 1
ATOM 1258 C C . THR A 1 165 ? 22.352 13.708 14.981 1.00 18.05 165 THR A C 1
ATOM 1259 O O . THR A 1 165 ? 23.425 13.650 14.372 1.00 16.76 165 THR A O 1
ATOM 1263 N N . HIS A 1 166 ? 21.148 13.697 14.394 1.00 18.24 166 HIS A N 1
ATOM 1264 C CA . HIS A 1 166 ? 20.901 13.680 12.939 1.00 19.28 166 HIS A CA 1
ATOM 1265 C C . HIS A 1 166 ? 21.390 12.391 12.268 1.00 20.19 166 HIS A C 1
ATOM 1266 O O . HIS A 1 166 ? 21.520 12.351 11.042 1.00 19.30 166 HIS A O 1
ATOM 1273 N N . ASP A 1 167 ? 21.688 11.362 13.064 1.00 19.70 167 ASP A N 1
ATOM 1274 C CA . ASP A 1 167 ? 22.170 10.067 12.570 1.00 18.50 167 ASP A CA 1
ATOM 1275 C C . ASP A 1 167 ? 23.387 10.187 11.649 1.00 19.24 167 ASP A C 1
ATOM 1276 O O . ASP A 1 167 ? 23.585 9.319 10.792 1.00 19.87 167 ASP A O 1
ATOM 1281 N N . ASP A 1 168 ? 24.244 11.190 11.857 1.00 16.99 168 ASP A N 1
ATOM 1282 C CA . ASP A 1 168 ? 25.402 11.374 10.971 1.00 17.65 168 ASP A CA 1
ATOM 1283 C C . ASP A 1 168 ? 26.604 12.013 11.656 1.00 16.79 168 ASP A C 1
ATOM 1284 O O . ASP A 1 168 ? 27.496 12.533 10.970 1.00 15.99 168 ASP A O 1
ATOM 1289 N N . TYR A 1 169 ? 26.630 12.018 12.984 1.00 14.68 169 TYR A N 1
ATOM 1290 C CA . TYR A 1 169 ? 27.704 12.723 13.672 1.00 14.01 169 TYR A CA 1
ATOM 1291 C C . TYR A 1 169 ? 29.151 12.491 13.217 1.00 14.16 169 TYR A C 1
ATOM 1292 O O . TYR A 1 169 ? 29.796 13.442 12.764 1.00 13.46 169 TYR A O 1
ATOM 1301 N N . ALA A 1 170 ? 29.671 11.266 13.323 1.00 13.74 170 ALA A N 1
ATOM 1302 C CA . ALA A 1 170 ? 31.060 10.998 12.914 1.00 14.63 170 ALA A CA 1
ATOM 1303 C C . ALA A 1 170 ? 31.283 11.190 11.414 1.00 15.26 170 ALA A C 1
ATOM 1304 O O . ALA A 1 170 ? 32.314 11.729 11.007 1.00 15.47 170 ALA A O 1
ATOM 1306 N N . ASN A 1 171 ? 30.300 10.780 10.607 1.00 16.01 171 ASN A N 1
ATOM 1307 C CA . ASN A 1 171 ? 30.376 10.897 9.141 1.00 16.19 171 ASN A CA 1
ATOM 1308 C C . ASN A 1 171 ? 30.530 12.364 8.737 1.00 14.27 171 ASN A C 1
ATOM 1309 O O . ASN A 1 171 ? 31.474 12.729 8.015 1.00 14.32 171 ASN A O 1
ATOM 1314 N N . ASP A 1 172 ? 29.714 13.211 9.349 1.00 13.64 172 ASP A N 1
ATOM 1315 C CA . ASP A 1 172 ? 29.755 14.644 9.097 1.00 13.81 172 ASP A CA 1
ATOM 1316 C C . ASP A 1 172 ? 31.097 15.247 9.619 1.00 16.32 172 ASP A C 1
ATOM 1317 O O . ASP A 1 172 ? 31.823 15.918 8.864 1.00 14.92 172 ASP A O 1
ATOM 1322 N N . VAL A 1 173 ? 31.470 14.954 10.868 1.00 15.10 173 VAL A N 1
ATOM 1323 C CA . VAL A 1 173 ? 32.714 15.488 11.429 1.00 14.80 173 VAL A CA 1
ATOM 1324 C C . VAL A 1 173 ? 33.950 15.050 10.642 1.00 15.19 173 VAL A C 1
ATOM 1325 O O . VAL A 1 173 ? 34.844 15.870 10.401 1.00 14.84 173 VAL A O 1
ATOM 1329 N N . VAL A 1 174 ? 33.995 13.783 10.221 1.00 15.10 174 VAL A N 1
ATOM 1330 C CA . VAL A 1 174 ? 35.138 13.280 9.455 1.00 15.84 174 VAL A CA 1
ATOM 1331 C C . VAL A 1 174 ? 35.289 14.040 8.125 1.00 13.86 174 VAL A C 1
ATOM 1332 O O . VAL A 1 174 ? 36.407 14.382 7.732 1.00 14.87 174 VAL A O 1
ATOM 1336 N N . ALA A 1 175 ? 34.167 14.319 7.461 1.00 15.91 175 ALA A N 1
ATOM 1337 C CA . ALA A 1 175 ? 34.168 15.064 6.186 1.00 16.50 175 ALA A CA 1
ATOM 1338 C C . ALA A 1 175 ? 34.635 16.512 6.382 1.00 16.93 175 ALA A C 1
ATOM 1339 O O . ALA A 1 175 ? 35.449 17.020 5.592 1.00 17.51 175 ALA A O 1
ATOM 1341 N N . ARG A 1 176 ? 34.143 17.170 7.438 1.00 15.52 176 ARG A N 1
ATOM 1342 C CA . ARG A 1 176 ? 34.549 18.551 7.738 1.00 14.37 176 ARG A CA 1
ATOM 1343 C C . ARG A 1 176 ? 36.041 18.564 8.036 1.00 14.03 176 ARG A C 1
ATOM 1344 O O . ARG A 1 176 ? 36.764 19.459 7.602 1.00 14.58 176 ARG A O 1
ATOM 1352 N N . ALA A 1 177 ? 36.505 17.553 8.772 1.00 13.59 177 ALA A N 1
ATOM 1353 C CA . ALA A 1 177 ? 37.913 17.421 9.126 1.00 12.29 177 ALA A CA 1
ATOM 1354 C C . ALA A 1 177 ? 38.789 17.249 7.883 1.00 16.75 177 ALA A C 1
ATOM 1355 O O . ALA A 1 177 ? 39.880 17.830 7.811 1.00 15.18 177 ALA A O 1
ATOM 1357 N N . GLN A 1 178 ? 38.346 16.402 6.942 1.00 17.17 178 GLN A N 1
ATOM 1358 C CA . GLN A 1 178 ? 39.107 16.179 5.707 1.00 18.61 178 GLN A CA 1
ATOM 1359 C C . GLN A 1 178 ? 39.252 17.514 4.963 1.00 18.22 178 GLN A C 1
ATOM 1360 O O . GLN A 1 178 ? 40.318 17.812 4.419 1.00 19.31 178 GLN A O 1
ATOM 1366 N N . TYR A 1 179 ? 38.222 18.354 5.028 1.00 18.30 179 TYR A N 1
ATOM 1367 C CA . TYR A 1 179 ? 38.293 19.687 4.431 1.00 18.40 179 TYR A CA 1
ATOM 1368 C C . TYR A 1 179 ? 39.358 20.533 5.169 1.00 19.52 179 TYR A C 1
ATOM 1369 O O . TYR A 1 179 ? 40.251 21.104 4.534 1.00 19.80 179 TYR A O 1
ATOM 1378 N N . TYR A 1 180 ? 39.309 20.588 6.498 1.00 18.42 180 TYR A N 1
ATOM 1379 C CA . TYR A 1 180 ? 40.296 21.378 7.250 1.00 19.13 180 TYR A CA 1
ATOM 1380 C C . TYR A 1 180 ? 41.708 20.880 7.016 1.00 20.19 180 TYR A C 1
ATOM 1381 O O . TYR A 1 180 ? 42.635 21.669 7.018 1.00 18.69 180 TYR A O 1
ATOM 1390 N N . LYS A 1 181 ? 41.853 19.582 6.766 1.00 21.92 181 LYS A N 1
ATOM 1391 C CA . LYS A 1 181 ? 43.150 18.950 6.481 1.00 26.45 181 L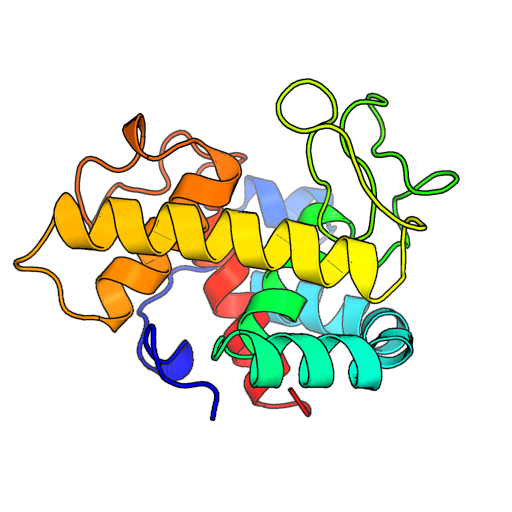YS A CA 1
ATOM 1392 C C . LYS A 1 181 ? 43.789 19.591 5.241 1.00 26.80 181 LYS A C 1
ATOM 1393 O O . LYS A 1 181 ? 45.003 19.744 5.155 1.00 28.33 181 LYS A O 1
ATOM 1399 N N . GLN A 1 182 ? 42.945 19.929 4.275 1.00 28.08 182 GLN A N 1
ATOM 1400 C CA . GLN A 1 182 ? 43.367 20.538 3.024 1.00 31.77 182 GLN A CA 1
ATOM 1401 C C . GLN A 1 182 ? 43.514 22.041 3.153 1.00 31.12 182 GLN A C 1
ATOM 1402 O O . GLN A 1 182 ? 43.941 22.695 2.211 1.00 33.23 182 GLN A O 1
ATOM 1408 N N . HIS A 1 183 ? 43.105 22.605 4.285 1.00 28.68 183 HIS A N 1
ATOM 1409 C CA . HIS A 1 183 ? 43.178 24.043 4.459 1.00 24.97 183 HIS A CA 1
ATOM 1410 C C . HIS A 1 183 ? 43.929 24.569 5.672 1.00 25.07 183 HIS A C 1
ATOM 1411 O O . HIS A 1 183 ? 43.471 25.484 6.340 1.00 28.65 183 HIS A O 1
ATOM 1418 N N . GLY A 1 184 ? 45.071 23.974 5.975 1.00 23.70 184 GLY A N 1
ATOM 1419 C CA . GLY A 1 184 ? 45.880 24.464 7.077 1.00 27.66 184 GLY A CA 1
ATOM 1420 C C . GLY A 1 184 ? 45.856 23.834 8.457 1.00 27.88 184 GLY A C 1
ATOM 1421 O O . GLY A 1 184 ? 46.545 24.334 9.349 1.00 31.73 184 GLY A O 1
ATOM 1422 N N . TYR A 1 185 ? 45.121 22.741 8.635 1.00 26.96 185 TYR A N 1
ATOM 1423 C CA . TYR A 1 185 ? 45.021 22.082 9.937 1.00 27.91 185 TYR A CA 1
ATOM 1424 C C . TYR A 1 185 ? 45.685 20.707 9.970 1.00 30.28 185 TYR A C 1
ATOM 1425 O O . TYR A 1 185 ? 45.256 19.809 9.229 1.00 34.25 185 TYR A O 1
#

Solvent-accessible surface area: 8584 Å² total; per-residue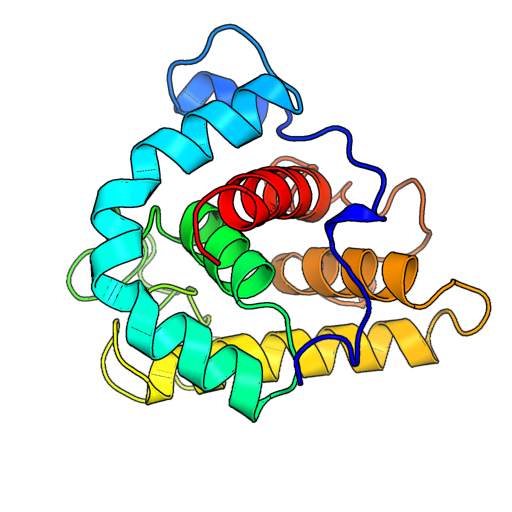 (Å²): 196,31,67,63,31,2,27,0,77,154,8,88,28,106,2,2,33,58,134,7,0,112,107,52,66,18,99,96,31,18,42,80,0,0,71,43,1,0,100,111,2,36,164,6,0,60,158,24,68,107,46,0,79,113,0,0,96,108,43,18,3,7,10,0,0,0,0,0,0,0,0,35,47,1,33,4,11,124,82,18,168,138,1,84,12,135,208,28,33,12,23,0,0,0,28,4,42,102,173,79,81,165,26,96,44,94,73,43,14,57,83,1,0,30,20,0,0,55,21,0,10,69,29,0,92,133,0,50,159,92,33,104,111,36,80,102,22,50,11,3,10,0,0,0,1,1,31,49,38,23,12,48,44,0,192,24,45,86,149,2,6,109,52,7,72,61,78,4,2,0,19,0,0,0,0,2,0,24,17,0,66,138,77,45,21

B-factor: mean 24.7, std 10.68, range [3.32, 76.87]

CATH classification: 1.10.530.10

Secondary structure (DSSP, 8-state):
---TT--GGGS----B-HHHHGGGT-S--HHHHHHHHHHHHHHHHHTSHHHHHHHHHHHT--HHHHHHHHHHHHGGGTT-BTTB-TTS-EETTTTEETTTS---S-TTSHHHHHHHHHHHHHHHHHHHHH-TTS-HHHHHHHHHHHHHH-GGG---STTTTBTBGGG-HHHHHHHHHHHHHTTT-

Nearest PDB structures (foldseek):
  1lsp-assembly1_A  TM=1.003E+00  e=2.380E-28  Cygnus atratus
  154l-assembly1_A  TM=1.004E+00  e=4.184E-28  unclassified
  3wyh-assembly2_B  TM=9.957E-01  e=1.693E-24  Struthio camelus
  3mgw-assembly1_A  TM=9.914E-01  e=1.556E-20  Salmo salar
  4g9s-assembly1_A  TM=9.887E-01  e=2.116E-20  Salmo salar

Organism: Cygnus atratus (NCBI:txid8868)

InterPro domains:
  IPR002152 Glycoside hydrolase, family 23 [PIRSF001065] (2-185)
  IPR002152 Glycoside hydrolase, family 23 [PR00749] (4-24)
  IPR002152 Glycoside hydrolase, family 23 [PR00749] (28-49)
  IPR002152 Glycoside hydrolase, family 23 [PR00749] (52-70)
  IPR002152 Glycoside hydrolase, family 23 [PR00749] (71-91)
  IPR002152 Glycoside hydrolase, family 23 [PR00749] (92-110)
  IPR002152 Glycoside hydrolase, family 23 [PR00749] (125-141)
  IPR002152 Glycoside hydrolase, family 23 [PR00749] (142-163)
  IPR002152 Glycoside hydrolase, family 23 [PR00749] (164-184)
  IPR008258 Transglycosylase SLT domain 1 [PF01464] (52-159)
  IPR023346 Lysozyme-like domain superfamily [SSF53955] (2-185)

Foldseek 3Di:
DAAPLHDLVPDDFQAADVVLQVVVPHPDTTLVSLLVLLVQLVVLLVVQLVLLCVLSVVVNHDSLLLSLQLCSPPSSPPQDDQQAHVVRQFGASNGDGCVVDPADDGRRGNSRSNVLVVQLVVLLVVLCVVCVPDDSNLSSLLSQLCSFPHNVQQPDSVQSQCVGVSSHRSSSSSSSSVSVVVPRD

Sequence (185 aa):
RTDCYGNVNRIDTTGASCKTAKPEGLSYCGVPASKTIAERDLKAMDRYKTIIKKVGEKLCVEPAVIAGIISRESHAGKVLKNGWGDRGNGFGLMQVDKRSHKPQGTWNGEVHITQGTTILTDFIKRIQKKFPSWTKDQQLKGGISAYNAGAGNVRSYARMDIGTTHDDYANDVVARAQYYKQHGY

Radius of gyration: 14.81 Å; Cα contacts (8 Å, |Δi|>4): 341; chains: 1; bounding box: 34×40×36 Å